Protein AF-A0A7T5UJH8-F1 (afdb_monomer)

Sequence (215 aa):
MSLKERLLAHVSCEAAARYLIENGLVKVNGHVITDYTIPADGLDTIEILNADPPLRLNAPESYWRARVMQERVGFVSFGDSVLHVEIRDGGFPLLVRDYRAEPYVITAKQFLNTKRIEGNPLTLTPGEIQAVTKARVDALVLELELDAFKVFQALERLLPALKSRGKLVVFLSGLGRDNKSLDEMARRFLPEMFVDVREVFPFKEGVYVYGKRTN

Secondary structure (DSSP, 8-state):
-BHHHHHTTTSSSHHHHHHHHHTT-EEETTEEE--TTSB--TTPPEEEPP-SSPP-TT--HHHHHHHHHHHHH----TT-EEEEEESS--SHHHHHHHTT-EEEEEEHHHHHTTT--SS------HHHHHHHHSS-EEEEEEE--S-HHHHHHHHHHHGGGEEEEEEEEEEEE-TT--HHHHHHHHHHHHHHTTEEEEEEEEETTEEEEEEEE--

Foldseek 3Di:
DFPQVVCVVQAQDSLLSLLQLCVQQKDWQNHGHNDRRDHDDPPIDIDGHADQVGDPRHFDNQLSVLVVCCVVPVQEAAQFEEEEEEQDDHNNVVNNVSRNYHYQYDHLCNQQPPPDPDDDGGDDALVNVCVRRVAATQEYEAYDPDAQVNQLVNCLRCVVSHDAQHKYKYWHFCPVHDQVVQVVVCCPRQVVSQWAWDDWADDPGYIITITTRND

Solvent-accessible surface area (backbone atoms only — not comparable to full-atom values): 11782 Å² total; per-residue (Å²): 105,47,37,55,67,60,40,49,78,71,27,64,37,70,58,47,40,50,51,34,24,66,68,50,31,27,25,51,72,85,41,74,36,56,61,73,82,51,77,38,61,94,84,57,51,77,44,76,57,88,51,90,61,73,77,63,49,77,47,50,60,54,23,40,55,44,47,57,48,35,76,76,68,54,63,71,49,74,69,31,37,30,41,36,37,27,67,59,97,64,19,47,60,56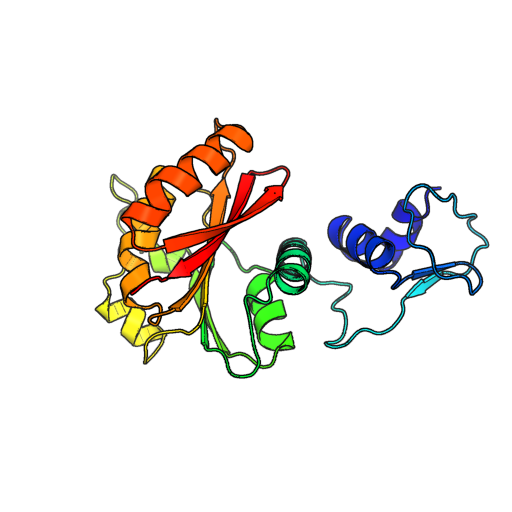,52,37,46,60,43,58,21,50,66,40,79,42,41,39,62,68,40,44,42,93,85,50,98,72,92,62,86,70,67,64,51,62,67,57,52,36,66,72,57,74,48,64,20,45,19,37,37,38,46,48,95,42,54,51,69,61,45,52,60,50,45,67,56,48,48,80,42,39,34,65,61,13,30,37,39,38,41,36,36,33,80,92,45,55,57,66,61,53,51,56,48,46,69,58,54,36,51,81,71,42,24,49,75,75,48,75,46,78,54,97,66,18,30,40,38,34,28,31,28,73,99

Structure (mmCIF, N/CA/C/O backbone):
data_AF-A0A7T5UJH8-F1
#
_entry.id   AF-A0A7T5UJH8-F1
#
loop_
_atom_site.group_PDB
_atom_site.id
_atom_site.type_symbol
_atom_site.label_atom_id
_atom_site.label_alt_id
_atom_site.label_comp_id
_atom_site.label_asym_id
_atom_site.label_entity_id
_atom_site.label_seq_id
_atom_site.pdbx_PDB_ins_code
_atom_site.Cartn_x
_atom_site.Cartn_y
_atom_site.Cartn_z
_atom_site.occupancy
_atom_site.B_iso_or_equiv
_atom_site.auth_seq_id
_atom_site.auth_comp_id
_atom_site.auth_asym_id
_atom_site.auth_atom_id
_atom_site.pdbx_PDB_model_num
ATOM 1 N N . MET A 1 1 ? 22.966 2.035 -22.270 1.00 71.56 1 MET A N 1
ATOM 2 C CA . MET A 1 1 ? 21.796 2.480 -21.485 1.00 71.56 1 MET A CA 1
ATOM 3 C C . MET A 1 1 ? 21.162 1.226 -20.905 1.00 71.56 1 MET A C 1
ATOM 5 O O . MET A 1 1 ? 21.137 0.213 -21.591 1.00 71.56 1 MET A O 1
ATOM 9 N N . SER A 1 2 ? 20.765 1.227 -19.640 1.00 80.75 2 SER A N 1
ATOM 10 C CA . SER A 1 2 ? 20.095 0.073 -19.027 1.00 80.75 2 SER A CA 1
ATOM 11 C C . SER A 1 2 ? 18.655 -0.058 -19.537 1.00 80.75 2 SER A C 1
ATOM 13 O O . SER A 1 2 ? 18.041 0.936 -19.933 1.00 80.75 2 SER A O 1
ATOM 15 N N . LEU A 1 3 ? 18.084 -1.267 -19.487 1.00 83.50 3 LEU A N 1
ATOM 16 C CA . LEU A 1 3 ? 16.663 -1.476 -19.795 1.00 83.50 3 LEU A CA 1
ATOM 17 C C . LEU A 1 3 ? 15.759 -0.585 -18.926 1.00 83.50 3 LEU A C 1
ATOM 19 O O . LEU A 1 3 ? 14.790 -0.014 -19.420 1.00 83.50 3 LEU A O 1
ATOM 23 N N . LYS A 1 4 ? 16.124 -0.399 -17.652 1.00 82.00 4 LYS A N 1
ATOM 24 C CA . LYS A 1 4 ? 15.443 0.509 -16.722 1.00 82.00 4 LYS A CA 1
ATOM 25 C C . LYS A 1 4 ? 15.393 1.945 -17.253 1.00 82.00 4 LYS A C 1
ATOM 27 O O . LYS A 1 4 ? 14.319 2.533 -17.291 1.00 82.00 4 LYS A O 1
ATOM 32 N N . GLU A 1 5 ? 16.528 2.501 -17.672 1.00 82.88 5 GLU A N 1
ATOM 33 C CA . GLU A 1 5 ? 16.602 3.866 -18.217 1.00 82.88 5 GLU A CA 1
ATOM 34 C C . GLU A 1 5 ? 15.737 4.030 -19.469 1.00 82.88 5 GLU A C 1
ATOM 36 O O . GLU A 1 5 ? 15.065 5.048 -19.619 1.00 82.88 5 GLU A O 1
ATOM 41 N N . ARG A 1 6 ? 15.694 3.013 -20.338 1.00 86.44 6 ARG A N 1
ATOM 42 C CA . ARG A 1 6 ? 14.822 3.037 -21.520 1.00 86.44 6 ARG A CA 1
ATOM 43 C C . ARG A 1 6 ? 13.343 2.955 -21.145 1.00 86.44 6 ARG A C 1
ATOM 45 O O . ARG A 1 6 ? 12.537 3.696 -21.697 1.00 86.44 6 ARG A O 1
ATOM 52 N N . LEU A 1 7 ? 12.980 2.109 -20.180 1.00 88.75 7 LEU A N 1
ATOM 53 C CA . LEU A 1 7 ? 11.600 1.992 -19.700 1.00 88.75 7 LEU A CA 1
ATOM 54 C C . LEU A 1 7 ? 11.084 3.275 -19.054 1.00 88.75 7 LEU A C 1
ATOM 56 O O . LEU A 1 7 ? 9.900 3.565 -19.186 1.00 88.75 7 LEU A O 1
ATOM 60 N N . LEU A 1 8 ? 11.946 4.072 -18.416 1.00 88.69 8 LEU A N 1
ATOM 61 C CA . LEU A 1 8 ? 11.559 5.366 -17.841 1.00 88.69 8 LEU A CA 1
ATOM 62 C C . LEU A 1 8 ? 11.067 6.381 -18.889 1.00 88.69 8 LEU A C 1
ATOM 64 O O . LEU A 1 8 ? 10.411 7.349 -18.522 1.00 88.69 8 LEU A O 1
ATOM 68 N N . ALA A 1 9 ? 11.304 6.158 -20.187 1.00 86.75 9 ALA A N 1
ATOM 69 C CA . ALA A 1 9 ? 10.662 6.938 -21.248 1.00 86.75 9 ALA A CA 1
ATOM 70 C C . ALA A 1 9 ? 9.166 6.598 -21.437 1.00 86.75 9 ALA A C 1
ATOM 72 O O . ALA A 1 9 ? 8.437 7.355 -22.076 1.00 86.75 9 ALA A O 1
ATOM 73 N N . HIS A 1 10 ? 8.707 5.466 -20.896 1.00 87.25 10 HIS A N 1
ATOM 74 C CA . HIS A 1 10 ? 7.352 4.930 -21.059 1.00 87.25 10 HIS A CA 1
ATOM 75 C C . HIS A 1 10 ? 6.526 4.928 -19.765 1.00 87.25 10 HIS A C 1
ATOM 77 O O . HIS A 1 10 ? 5.314 4.721 -19.821 1.00 87.25 10 HIS A O 1
ATOM 83 N N . VAL A 1 11 ? 7.159 5.128 -18.605 1.00 90.00 11 VAL A N 1
ATOM 84 C CA . VAL A 1 11 ? 6.503 5.096 -17.290 1.00 90.00 11 VAL A CA 1
ATOM 85 C C . VAL A 1 11 ? 6.919 6.276 -16.421 1.00 90.00 11 VAL A C 1
ATOM 87 O O . VAL A 1 11 ? 7.997 6.837 -16.582 1.00 90.00 11 VAL A O 1
ATOM 90 N N . SER A 1 12 ? 6.077 6.628 -15.454 1.00 87.06 12 SER A N 1
ATOM 91 C CA . SER A 1 12 ? 6.258 7.805 -14.593 1.00 87.06 12 SER A CA 1
ATOM 92 C C . SER A 1 12 ? 7.396 7.709 -13.576 1.00 87.06 12 SER A C 1
ATOM 94 O O . SER A 1 12 ? 7.862 8.746 -13.103 1.00 87.06 12 SER A O 1
ATOM 96 N N . CYS A 1 13 ? 7.808 6.507 -13.162 1.00 87.38 13 CYS A N 1
ATOM 97 C CA . CYS A 1 13 ? 8.793 6.349 -12.092 1.00 87.38 13 CYS A CA 1
ATOM 98 C C . CYS A 1 13 ? 9.531 5.006 -12.121 1.00 87.38 13 CYS A C 1
ATOM 100 O O . CYS A 1 13 ? 9.121 4.041 -12.766 1.00 87.38 13 CYS A O 1
ATOM 102 N N . GLU A 1 14 ? 10.617 4.921 -11.350 1.00 88.19 14 GLU A N 1
ATOM 103 C CA . GLU A 1 14 ? 11.419 3.699 -11.245 1.00 88.19 14 GLU A CA 1
ATOM 104 C C . GLU A 1 14 ? 10.645 2.521 -10.643 1.00 88.19 14 GLU A C 1
ATOM 106 O O . GLU A 1 14 ? 10.869 1.378 -11.040 1.00 88.19 14 GLU A O 1
ATOM 111 N N . ALA A 1 15 ? 9.721 2.787 -9.712 1.00 87.75 15 ALA A N 1
ATOM 112 C CA . ALA A 1 15 ? 8.887 1.747 -9.115 1.00 87.75 15 ALA A CA 1
ATOM 113 C C . ALA A 1 15 ? 7.993 1.068 -10.165 1.00 87.75 15 ALA A C 1
ATOM 115 O O . ALA A 1 15 ? 7.832 -0.149 -10.119 1.00 87.75 15 ALA A O 1
ATOM 116 N N . ALA A 1 16 ? 7.481 1.837 -11.132 1.00 90.44 16 ALA A N 1
ATOM 117 C CA . ALA A 1 16 ? 6.728 1.320 -12.267 1.00 90.44 16 ALA A CA 1
ATOM 118 C C . ALA A 1 16 ? 7.599 0.422 -13.148 1.00 90.44 16 ALA A C 1
ATOM 120 O O . ALA A 1 16 ? 7.249 -0.726 -13.401 1.00 90.44 16 ALA A O 1
ATOM 121 N N . ALA A 1 17 ? 8.768 0.920 -13.566 1.00 90.81 17 ALA A N 1
ATOM 122 C CA . ALA A 1 17 ? 9.680 0.173 -14.432 1.00 90.81 17 ALA A CA 1
ATOM 123 C C . ALA A 1 17 ? 10.098 -1.158 -13.791 1.00 90.81 17 ALA A C 1
ATOM 125 O O . ALA A 1 17 ? 10.049 -2.202 -14.440 1.00 90.81 17 ALA A O 1
ATOM 126 N N . ARG A 1 18 ? 10.450 -1.125 -12.500 1.00 89.25 18 ARG A N 1
ATOM 127 C CA . ARG A 1 18 ? 10.812 -2.321 -11.735 1.00 89.25 18 ARG A CA 1
ATOM 128 C C . ARG A 1 18 ? 9.657 -3.315 -11.673 1.00 89.25 18 ARG A C 1
ATOM 130 O O . ARG A 1 18 ? 9.856 -4.477 -12.002 1.00 89.25 18 ARG A O 1
ATOM 137 N N . TYR A 1 19 ? 8.461 -2.846 -11.321 1.00 90.44 19 TYR A N 1
ATOM 138 C CA . TYR A 1 19 ? 7.272 -3.689 -11.251 1.00 90.44 19 TYR A CA 1
ATOM 139 C C . TYR A 1 19 ? 6.974 -4.387 -12.584 1.00 90.44 19 TYR A C 1
ATOM 141 O O . TYR A 1 19 ? 6.674 -5.578 -12.592 1.00 90.44 19 TYR A O 1
ATOM 149 N N . LEU A 1 20 ? 7.061 -3.664 -13.708 1.00 91.94 20 LEU A N 1
ATOM 150 C CA . LEU A 1 20 ? 6.776 -4.237 -15.024 1.00 91.94 20 LEU A CA 1
ATOM 151 C C . LEU A 1 20 ? 7.774 -5.336 -15.393 1.00 91.94 20 LEU A C 1
ATOM 153 O O . LEU A 1 20 ? 7.366 -6.370 -15.914 1.00 91.94 20 LEU A O 1
ATOM 157 N N . ILE A 1 21 ? 9.064 -5.126 -15.120 1.00 91.19 21 ILE A N 1
ATOM 158 C CA . ILE A 1 21 ? 10.091 -6.140 -15.374 1.00 91.19 21 ILE A CA 1
ATOM 159 C C . ILE A 1 21 ? 9.865 -7.346 -14.460 1.00 91.19 21 ILE A C 1
ATOM 161 O O . ILE A 1 21 ? 9.691 -8.453 -14.951 1.00 91.19 21 ILE A O 1
ATOM 165 N N . GLU A 1 22 ? 9.812 -7.146 -13.142 1.00 89.88 22 GLU A N 1
ATOM 166 C CA . GLU A 1 22 ? 9.724 -8.242 -12.163 1.00 89.88 22 GLU A CA 1
ATOM 167 C C . GLU A 1 22 ? 8.486 -9.131 -12.372 1.00 89.88 22 GLU A C 1
ATOM 169 O O . GLU A 1 22 ? 8.547 -10.332 -12.119 1.00 89.88 22 GLU A O 1
ATOM 174 N N . ASN A 1 23 ? 7.395 -8.570 -12.904 1.00 89.69 23 ASN A N 1
ATOM 175 C CA . ASN A 1 23 ? 6.167 -9.302 -13.222 1.00 89.69 23 ASN A CA 1
ATOM 176 C C . ASN A 1 23 ? 6.080 -9.812 -14.674 1.00 89.69 23 ASN A C 1
ATOM 178 O O . ASN A 1 23 ? 5.022 -10.276 -15.100 1.00 89.69 23 ASN A O 1
ATOM 182 N N . GLY A 1 24 ? 7.159 -9.734 -15.460 1.00 91.88 24 GLY A N 1
ATOM 183 C CA . GLY A 1 24 ? 7.192 -10.248 -16.835 1.00 91.88 24 GLY A CA 1
ATOM 184 C C . GLY A 1 24 ? 6.258 -9.507 -17.796 1.00 91.88 24 GLY A C 1
ATOM 185 O O . GLY A 1 24 ? 5.780 -10.084 -18.771 1.00 91.88 24 GLY A O 1
ATOM 186 N N . LEU A 1 25 ? 5.993 -8.227 -17.530 1.00 93.62 25 LEU A N 1
ATOM 187 C CA . LEU A 1 25 ? 5.123 -7.356 -18.327 1.00 93.62 25 LEU A CA 1
ATOM 188 C C . LEU A 1 25 ? 5.899 -6.545 -19.372 1.00 93.62 25 LEU A C 1
ATOM 190 O O . LEU A 1 25 ? 5.339 -5.644 -19.992 1.00 93.62 25 LEU A O 1
ATOM 194 N N . VAL A 1 26 ? 7.181 -6.848 -19.577 1.00 94.00 26 VAL A N 1
ATOM 195 C CA . VAL A 1 26 ? 8.029 -6.197 -20.578 1.00 94.00 26 VAL A CA 1
ATOM 196 C C . VAL A 1 26 ? 8.558 -7.240 -21.546 1.00 94.00 26 VAL A C 1
ATOM 198 O O . VAL A 1 26 ? 9.146 -8.239 -21.130 1.00 94.00 26 VAL A O 1
ATOM 201 N N . LYS A 1 27 ? 8.400 -6.978 -22.843 1.00 94.06 27 LYS A N 1
ATOM 202 C CA . LYS A 1 27 ? 9.128 -7.673 -23.899 1.00 94.06 27 LYS A CA 1
ATOM 203 C C . LYS A 1 27 ? 10.182 -6.765 -24.512 1.00 94.06 27 LYS A C 1
ATOM 205 O O . LYS A 1 27 ? 9.910 -5.607 -24.822 1.00 94.06 27 LYS A O 1
ATOM 210 N N . VAL A 1 28 ? 11.360 -7.328 -24.742 1.00 91.88 28 VAL A N 1
ATOM 211 C CA . VAL A 1 28 ? 12.446 -6.711 -25.503 1.00 91.88 28 VAL A CA 1
ATOM 212 C C . VAL A 1 28 ? 12.708 -7.596 -26.714 1.00 91.88 28 VAL A C 1
ATOM 214 O O . VAL A 1 28 ? 12.981 -8.786 -26.564 1.00 91.88 28 VAL A O 1
ATOM 217 N N . ASN A 1 29 ? 12.551 -7.047 -27.920 1.00 91.19 29 ASN A N 1
ATOM 218 C CA . ASN A 1 29 ? 12.667 -7.792 -29.184 1.00 91.19 29 ASN A CA 1
ATOM 219 C C . ASN A 1 29 ? 11.808 -9.074 -29.215 1.00 91.19 29 ASN A C 1
ATOM 221 O O . ASN A 1 29 ? 12.231 -10.116 -29.705 1.00 91.19 29 ASN A O 1
ATOM 225 N N . GLY A 1 30 ? 10.598 -9.010 -28.649 1.00 91.12 30 GLY A N 1
ATOM 226 C CA . GLY A 1 30 ? 9.661 -10.138 -28.583 1.00 91.12 30 GLY A CA 1
ATOM 227 C C . GLY A 1 30 ? 9.892 -11.124 -27.429 1.00 91.12 30 GLY A C 1
ATOM 228 O O . GLY A 1 30 ? 9.036 -11.978 -27.196 1.00 91.12 30 GLY A O 1
ATOM 229 N N . HIS A 1 31 ? 10.977 -10.990 -26.662 1.00 91.81 31 HIS A N 1
ATOM 230 C CA . HIS A 1 31 ? 11.281 -11.850 -25.517 1.00 91.81 31 HIS A CA 1
ATOM 231 C C . HIS A 1 31 ? 10.845 -11.209 -24.204 1.00 91.81 31 HIS A C 1
ATOM 233 O O . HIS A 1 31 ? 11.198 -10.065 -23.938 1.00 91.81 31 HIS A O 1
ATOM 239 N N . VAL A 1 32 ? 10.104 -11.948 -23.373 1.00 93.31 32 VAL A N 1
ATOM 240 C CA . VAL A 1 32 ? 9.718 -11.484 -22.032 1.00 93.31 32 VAL A CA 1
ATOM 241 C C . VAL A 1 32 ? 10.957 -11.392 -21.148 1.00 93.31 32 VAL A C 1
ATOM 243 O O . VAL A 1 32 ? 11.724 -12.350 -21.055 1.00 93.31 32 VAL A O 1
ATOM 246 N N . ILE A 1 33 ? 11.130 -10.247 -20.495 1.00 91.38 33 ILE A N 1
ATOM 247 C CA . ILE A 1 33 ? 12.251 -9.964 -19.604 1.00 91.38 33 ILE A CA 1
ATOM 248 C C . ILE A 1 33 ? 11.749 -9.839 -18.168 1.00 91.38 33 ILE A C 1
ATOM 250 O O . ILE A 1 33 ? 10.819 -9.082 -17.903 1.00 91.38 33 ILE A O 1
ATOM 254 N N . THR A 1 34 ? 12.411 -10.547 -17.251 1.00 89.75 34 THR A N 1
ATOM 255 C CA . THR A 1 34 ? 12.147 -10.490 -15.801 1.00 89.75 34 THR A CA 1
ATOM 256 C C . THR A 1 34 ? 13.345 -10.031 -14.971 1.00 89.75 34 THR A C 1
ATOM 258 O O . THR A 1 34 ? 13.255 -9.945 -13.751 1.00 89.75 34 THR A O 1
ATOM 261 N N . ASP A 1 35 ? 14.472 -9.738 -15.620 1.00 85.12 35 ASP A N 1
ATOM 262 C CA . ASP A 1 35 ? 15.711 -9.301 -14.979 1.00 85.12 35 ASP A CA 1
ATOM 263 C C . ASP A 1 35 ? 16.075 -7.887 -15.449 1.00 85.12 35 ASP A C 1
ATOM 265 O O . ASP A 1 35 ? 16.271 -7.627 -16.637 1.00 85.12 35 ASP A O 1
ATOM 269 N N . TYR A 1 36 ? 16.163 -6.962 -14.494 1.00 77.94 36 TYR A N 1
ATOM 270 C CA . TYR A 1 36 ? 16.437 -5.547 -14.738 1.00 77.94 36 TYR A CA 1
ATOM 271 C C . TYR A 1 36 ? 17.906 -5.254 -15.080 1.00 77.94 36 TYR A C 1
ATOM 273 O O . TYR A 1 36 ? 18.228 -4.127 -15.466 1.00 77.94 36 TYR A O 1
ATOM 281 N N . THR A 1 37 ? 18.798 -6.234 -14.914 1.00 78.75 37 THR A N 1
ATOM 282 C CA . THR A 1 37 ? 20.230 -6.117 -15.222 1.00 78.75 37 THR A CA 1
ATOM 283 C C . THR A 1 37 ? 20.546 -6.377 -16.692 1.00 78.75 37 THR A C 1
ATOM 285 O O . THR A 1 37 ? 21.645 -6.051 -17.145 1.00 78.75 37 THR A O 1
ATOM 288 N N . ILE A 1 38 ? 19.583 -6.906 -17.455 1.00 80.06 38 ILE A N 1
ATOM 289 C CA . ILE A 1 38 ? 19.760 -7.169 -18.881 1.00 80.06 38 ILE A CA 1
ATOM 290 C C . ILE A 1 38 ? 19.968 -5.832 -19.618 1.00 80.06 38 ILE A C 1
ATOM 292 O O . ILE A 1 38 ? 19.136 -4.921 -19.509 1.00 80.06 38 ILE A O 1
ATOM 296 N N . PRO A 1 39 ? 21.088 -5.670 -20.347 1.00 75.56 39 PRO A N 1
ATOM 297 C CA . PRO A 1 39 ? 21.331 -4.469 -21.131 1.00 75.56 39 PRO A CA 1
ATOM 298 C C . PRO A 1 39 ? 20.330 -4.381 -22.286 1.00 75.56 39 PRO A C 1
ATOM 300 O O . PRO A 1 39 ? 19.937 -5.400 -22.850 1.00 75.56 39 PRO A O 1
ATOM 303 N N . ALA A 1 40 ? 19.950 -3.157 -22.650 1.00 78.75 40 ALA A N 1
ATOM 304 C CA . ALA A 1 40 ? 19.113 -2.891 -23.813 1.00 78.75 40 ALA A CA 1
ATOM 305 C C . ALA A 1 40 ? 19.815 -1.879 -24.726 1.00 78.75 40 ALA A C 1
ATOM 307 O O . ALA A 1 40 ? 20.224 -0.799 -24.285 1.00 78.75 40 ALA A O 1
ATOM 308 N N . ASP A 1 41 ? 19.956 -2.231 -25.997 1.00 79.69 41 ASP A N 1
ATOM 309 C CA . ASP A 1 41 ? 20.435 -1.341 -27.048 1.00 79.69 41 ASP A CA 1
ATOM 310 C C . ASP A 1 41 ? 19.345 -0.305 -27.378 1.00 79.69 41 ASP A C 1
ATOM 312 O O . ASP A 1 41 ? 18.153 -0.545 -27.184 1.00 79.69 41 ASP A O 1
ATOM 316 N N . GLY A 1 42 ? 19.728 0.864 -27.886 1.00 75.25 42 GLY A N 1
ATOM 317 C CA . GLY A 1 42 ? 18.804 1.878 -28.387 1.00 75.25 42 GLY A CA 1
ATOM 318 C C . GLY A 1 42 ? 17.944 1.396 -29.560 1.00 75.25 42 GLY A C 1
ATOM 319 O O . GLY A 1 42 ? 16.857 1.935 -29.757 1.00 75.25 42 GLY A O 1
ATOM 320 N N . LEU A 1 43 ? 18.392 0.371 -30.293 1.00 83.19 43 LEU A N 1
ATOM 321 C CA . LEU A 1 43 ? 17.634 -0.255 -31.382 1.00 83.19 43 LEU A CA 1
ATOM 322 C C . LEU A 1 43 ? 16.603 -1.289 -30.905 1.00 83.19 43 LEU A C 1
ATOM 324 O O . LEU A 1 43 ? 15.726 -1.653 -31.690 1.00 83.19 43 LEU A O 1
ATOM 328 N N . ASP A 1 44 ? 16.670 -1.756 -29.651 1.00 88.56 44 ASP A N 1
ATOM 329 C CA . ASP A 1 44 ? 15.749 -2.804 -29.209 1.00 88.56 44 ASP A CA 1
ATOM 330 C C . ASP A 1 44 ? 14.317 -2.273 -29.129 1.00 88.56 44 ASP A C 1
ATOM 332 O O . ASP A 1 44 ? 14.063 -1.184 -28.599 1.00 88.56 44 ASP A O 1
ATOM 336 N N . THR A 1 45 ? 13.363 -3.075 -29.589 1.00 89.56 45 THR A N 1
ATOM 337 C CA . THR A 1 45 ? 11.936 -2.761 -29.492 1.00 89.56 45 THR A CA 1
ATOM 338 C C . THR A 1 45 ? 11.419 -3.154 -28.114 1.00 89.56 45 THR A C 1
ATOM 340 O O . THR A 1 45 ? 11.536 -4.315 -27.723 1.00 89.56 45 THR A O 1
ATOM 343 N N . ILE A 1 46 ? 10.838 -2.191 -27.394 1.00 90.81 46 ILE A N 1
ATOM 344 C CA . ILE A 1 46 ? 10.235 -2.398 -26.073 1.00 90.81 46 ILE A CA 1
ATOM 345 C C . ILE A 1 46 ? 8.715 -2.435 -26.226 1.00 90.81 46 ILE A C 1
ATOM 347 O O . ILE A 1 46 ? 8.110 -1.496 -26.741 1.00 90.81 46 ILE A O 1
ATOM 351 N N . GLU A 1 47 ? 8.099 -3.508 -25.744 1.00 92.62 47 GLU A N 1
ATOM 352 C CA . GLU A 1 47 ? 6.649 -3.676 -25.674 1.00 92.62 47 GLU A CA 1
ATOM 353 C C . GLU A 1 47 ? 6.246 -3.892 -24.210 1.00 92.62 47 GLU A C 1
ATOM 355 O O . GLU A 1 47 ? 6.808 -4.746 -23.522 1.00 92.62 47 GLU A O 1
ATOM 360 N N . ILE A 1 48 ? 5.267 -3.120 -23.732 1.00 92.69 48 ILE A N 1
ATOM 361 C CA . ILE A 1 48 ? 4.658 -3.312 -22.411 1.00 92.69 48 ILE A CA 1
ATOM 362 C C . ILE A 1 48 ? 3.378 -4.121 -22.601 1.00 92.69 48 ILE A C 1
ATOM 364 O O . ILE A 1 48 ? 2.490 -3.724 -23.355 1.00 92.69 48 ILE A O 1
ATOM 368 N N . LEU A 1 49 ? 3.293 -5.257 -21.917 1.00 92.62 49 LEU A N 1
ATOM 369 C CA . LEU A 1 49 ? 2.146 -6.152 -21.985 1.00 92.62 49 LEU A CA 1
ATOM 370 C C . LEU A 1 49 ? 0.974 -5.601 -21.173 1.00 92.62 49 LEU A C 1
ATOM 372 O O . LEU A 1 49 ? 1.146 -4.957 -20.138 1.00 92.62 49 LEU A O 1
ATOM 376 N N . ASN A 1 50 ? -0.239 -5.896 -21.634 1.00 87.19 50 ASN A N 1
ATOM 377 C CA . ASN A 1 50 ? -1.452 -5.566 -20.895 1.00 87.19 50 ASN A CA 1
ATOM 378 C C . ASN A 1 50 ? -1.554 -6.400 -19.607 1.00 87.19 50 ASN A C 1
ATOM 380 O O . ASN A 1 50 ? -1.163 -7.566 -19.583 1.00 87.19 50 ASN A O 1
ATOM 384 N N . ALA A 1 51 ? -2.149 -5.812 -18.569 1.00 86.31 51 ALA A N 1
ATOM 385 C CA . ALA A 1 51 ? -2.489 -6.484 -17.318 1.00 86.31 51 ALA A CA 1
ATOM 386 C C . ALA A 1 51 ? -3.972 -6.269 -16.979 1.00 86.31 51 ALA A C 1
ATOM 388 O O . ALA A 1 51 ? -4.604 -5.348 -17.504 1.00 86.31 51 ALA A O 1
ATOM 389 N N . ASP A 1 52 ? -4.510 -7.110 -16.094 1.00 81.75 52 ASP A N 1
ATOM 390 C CA . ASP A 1 52 ? -5.845 -6.948 -15.514 1.00 81.75 52 ASP A CA 1
ATOM 391 C C . ASP A 1 52 ? -5.733 -6.758 -13.984 1.00 81.75 52 ASP A C 1
ATOM 393 O O . ASP A 1 52 ? -5.171 -7.618 -13.295 1.00 81.75 52 ASP A O 1
ATOM 397 N N . PRO A 1 53 ? -6.207 -5.632 -13.415 1.00 83.94 53 PRO A N 1
ATOM 398 C CA . PRO A 1 53 ? -6.728 -4.447 -14.106 1.00 83.94 53 PRO A CA 1
ATOM 399 C C . PRO A 1 53 ? -5.659 -3.690 -14.924 1.00 83.94 53 PRO A C 1
ATOM 401 O O . PRO A 1 53 ? -4.462 -3.883 -14.690 1.00 83.94 53 PRO A O 1
ATOM 404 N N . PRO A 1 54 ? -6.079 -2.820 -15.871 1.00 86.00 54 PRO A N 1
ATOM 405 C CA . PRO A 1 54 ? -5.178 -2.098 -16.767 1.00 86.00 54 PRO A CA 1
ATOM 406 C C . PRO A 1 54 ? -4.097 -1.295 -16.041 1.00 86.00 54 PRO A C 1
ATOM 408 O O . PRO A 1 54 ? -4.359 -0.626 -15.042 1.00 86.00 54 PRO A O 1
ATOM 411 N N . LEU A 1 55 ? -2.886 -1.304 -16.601 1.00 87.94 55 LEU A N 1
ATOM 412 C CA . LEU A 1 55 ? -1.745 -0.577 -16.054 1.00 87.94 55 LEU A CA 1
ATOM 413 C C . LEU A 1 55 ? -1.919 0.936 -16.212 1.00 87.94 55 LEU A C 1
ATOM 415 O O . LEU A 1 55 ? -2.116 1.453 -17.313 1.00 87.94 55 LEU A O 1
ATOM 419 N N . ARG A 1 56 ? -1.738 1.675 -15.116 1.00 90.25 56 ARG A N 1
ATOM 420 C CA . ARG A 1 56 ? -1.642 3.138 -15.138 1.00 90.25 56 ARG A CA 1
ATOM 421 C C . ARG A 1 56 ? -0.181 3.564 -15.233 1.00 90.25 56 ARG A C 1
ATOM 423 O O . ARG A 1 56 ? 0.407 3.987 -14.244 1.00 90.25 56 ARG A O 1
ATOM 430 N N . LEU A 1 57 ? 0.400 3.482 -16.429 1.00 88.12 57 LEU A N 1
ATOM 431 C CA . LEU A 1 57 ? 1.826 3.778 -16.669 1.00 88.12 57 LEU A CA 1
ATOM 432 C C . LEU A 1 57 ? 2.278 5.157 -16.146 1.00 88.12 57 LEU A C 1
ATOM 434 O O . LEU A 1 57 ? 3.425 5.309 -15.738 1.00 88.12 57 LEU A O 1
ATOM 438 N N . ASN A 1 58 ? 1.357 6.125 -16.080 1.00 88.94 58 ASN A N 1
ATOM 439 C CA . ASN A 1 58 ? 1.602 7.483 -15.582 1.00 88.94 58 ASN A CA 1
ATOM 440 C C . ASN A 1 58 ? 1.217 7.709 -14.104 1.00 88.94 58 ASN A C 1
ATOM 442 O O . ASN A 1 58 ? 1.170 8.850 -13.649 1.00 88.94 58 ASN A O 1
ATOM 446 N N . ALA A 1 59 ? 0.879 6.659 -13.352 1.00 89.44 59 ALA A N 1
ATOM 447 C CA . ALA A 1 59 ? 0.463 6.789 -11.958 1.00 89.44 59 ALA A CA 1
ATOM 448 C C . ALA A 1 59 ? 1.630 7.194 -11.038 1.00 89.44 59 ALA A C 1
ATOM 450 O O . ALA A 1 59 ? 2.782 6.863 -11.324 1.00 89.44 59 ALA A O 1
ATOM 451 N N . PRO A 1 60 ? 1.365 7.892 -9.920 1.00 88.81 60 PRO A N 1
ATOM 452 C CA . PRO A 1 60 ? 2.410 8.279 -8.976 1.00 88.81 60 PRO A CA 1
ATOM 453 C C . PRO A 1 60 ? 3.063 7.055 -8.322 1.00 88.81 60 PRO A C 1
ATOM 455 O O . PRO A 1 60 ? 2.498 5.966 -8.290 1.00 88.81 60 PRO A O 1
ATOM 458 N N . GLU A 1 61 ? 4.245 7.232 -7.739 1.00 88.31 61 GLU A N 1
ATOM 459 C CA . GLU A 1 61 ? 5.007 6.129 -7.142 1.00 88.31 61 GLU A CA 1
ATOM 460 C C . GLU A 1 61 ? 4.229 5.344 -6.072 1.00 88.31 61 GLU A C 1
ATOM 462 O O . GLU A 1 61 ? 4.307 4.115 -6.034 1.00 88.31 61 GLU A O 1
ATOM 467 N N . SER A 1 62 ? 3.414 6.019 -5.255 1.00 88.44 62 SER A N 1
ATOM 468 C CA . SER A 1 62 ? 2.580 5.362 -4.240 1.00 88.44 62 SER A CA 1
ATOM 469 C C . SER A 1 62 ? 1.547 4.397 -4.834 1.00 88.44 62 SER A C 1
ATOM 471 O O . SER A 1 62 ? 1.229 3.400 -4.192 1.00 88.44 62 SER A O 1
ATOM 473 N N . TYR A 1 63 ? 1.097 4.596 -6.082 1.00 92.88 63 TYR A N 1
ATOM 474 C CA . TYR A 1 63 ? 0.264 3.613 -6.791 1.00 92.88 63 TYR A CA 1
ATOM 475 C C . TYR A 1 63 ? 1.018 2.301 -7.005 1.00 92.88 63 TYR A C 1
ATOM 477 O O . TYR A 1 63 ? 0.487 1.228 -6.739 1.00 92.88 63 TYR A O 1
ATOM 485 N N . TRP A 1 64 ? 2.270 2.377 -7.455 1.00 92.44 64 TRP A N 1
ATOM 486 C CA . TRP A 1 64 ? 3.081 1.194 -7.738 1.00 92.44 64 TRP A CA 1
ATOM 487 C C . TRP A 1 64 ? 3.498 0.466 -6.460 1.00 92.44 64 TRP A C 1
ATOM 489 O O . TRP A 1 64 ? 3.495 -0.762 -6.429 1.00 92.44 64 TRP A O 1
ATOM 499 N N . ARG A 1 65 ? 3.760 1.198 -5.368 1.00 91.69 65 ARG A N 1
ATOM 500 C CA . ARG A 1 65 ? 3.950 0.595 -4.035 1.00 91.69 65 ARG A CA 1
ATOM 501 C C . ARG A 1 65 ? 2.691 -0.151 -3.588 1.00 91.69 65 ARG A C 1
ATOM 503 O O . ARG A 1 65 ? 2.780 -1.307 -3.175 1.00 91.69 65 ARG A O 1
ATOM 510 N N . ALA A 1 66 ? 1.524 0.478 -3.733 1.00 93.56 66 ALA A N 1
ATOM 511 C CA . ALA A 1 66 ? 0.236 -0.151 -3.460 1.00 93.56 66 ALA A CA 1
ATOM 512 C C . ALA A 1 66 ? 0.020 -1.395 -4.331 1.00 93.56 66 ALA A C 1
ATOM 514 O O . ALA A 1 66 ? -0.431 -2.421 -3.832 1.00 93.56 66 ALA A O 1
ATOM 515 N N . ARG A 1 67 ? 0.395 -1.340 -5.613 1.00 93.56 67 ARG A N 1
ATOM 516 C CA . ARG A 1 67 ? 0.274 -2.458 -6.549 1.00 93.56 67 ARG A CA 1
ATOM 517 C C . ARG A 1 67 ? 1.113 -3.664 -6.121 1.00 93.56 67 ARG A C 1
ATOM 519 O O . ARG A 1 67 ? 0.565 -4.757 -6.046 1.00 93.56 67 ARG A O 1
ATOM 526 N N . VAL A 1 68 ? 2.381 -3.459 -5.755 1.00 92.19 68 VAL A N 1
ATOM 527 C CA . VAL A 1 68 ? 3.256 -4.524 -5.218 1.00 92.19 68 VAL A CA 1
ATOM 528 C C . VAL A 1 68 ? 2.625 -5.193 -3.994 1.00 92.19 68 VAL A C 1
ATOM 530 O O . VAL A 1 68 ? 2.568 -6.418 -3.906 1.00 92.19 68 VAL A O 1
ATOM 533 N N . MET A 1 69 ? 2.108 -4.400 -3.050 1.00 94.69 69 MET A N 1
ATOM 534 C CA . MET A 1 69 ? 1.433 -4.945 -1.867 1.00 94.69 69 MET A CA 1
ATOM 535 C C . MET A 1 69 ? 0.159 -5.704 -2.240 1.00 94.69 69 MET A C 1
ATOM 537 O O . MET A 1 69 ? -0.096 -6.789 -1.723 1.00 94.69 69 MET A O 1
ATOM 541 N N . GLN A 1 70 ? -0.636 -5.162 -3.157 1.00 95.06 70 GLN A N 1
ATOM 542 C CA . GLN A 1 70 ? -1.882 -5.770 -3.602 1.00 95.06 70 GLN A CA 1
ATOM 543 C C . GLN A 1 70 ? -1.667 -7.135 -4.251 1.00 95.06 70 GLN A C 1
ATOM 545 O O . GLN A 1 70 ? -2.426 -8.055 -3.958 1.00 95.06 70 GLN A O 1
ATOM 550 N N . GLU A 1 71 ? -0.645 -7.293 -5.087 1.00 92.44 71 GLU A N 1
ATOM 551 C CA . GLU A 1 71 ? -0.328 -8.585 -5.703 1.00 92.44 71 GLU A CA 1
ATOM 552 C C . GLU A 1 71 ? 0.083 -9.637 -4.685 1.00 92.44 71 GLU A C 1
ATOM 554 O O . GLU A 1 71 ? -0.266 -10.808 -4.824 1.00 92.44 71 GLU A O 1
ATOM 559 N N . ARG A 1 72 ? 0.801 -9.217 -3.643 1.00 94.06 72 ARG A N 1
ATOM 560 C CA . ARG A 1 72 ? 1.325 -10.142 -2.646 1.00 94.06 72 ARG A CA 1
ATOM 561 C C . ARG A 1 72 ? 0.290 -10.540 -1.598 1.00 94.06 72 ARG A C 1
ATOM 563 O O . ARG A 1 72 ? 0.270 -11.695 -1.181 1.00 94.06 72 ARG A O 1
ATOM 570 N N . VAL A 1 73 ? -0.575 -9.610 -1.178 1.00 96.06 73 VAL A N 1
ATOM 571 C CA . VAL A 1 73 ? -1.487 -9.837 -0.039 1.00 96.06 73 VAL A CA 1
ATOM 572 C C . VAL A 1 73 ? -2.976 -9.638 -0.323 1.00 96.06 73 VAL A C 1
ATOM 574 O O . VAL A 1 73 ? -3.797 -9.976 0.535 1.00 96.06 73 VAL A O 1
ATOM 577 N N . GLY A 1 74 ? -3.353 -9.098 -1.485 1.00 95.62 74 GLY A N 1
ATOM 578 C CA . GLY A 1 74 ? -4.755 -8.904 -1.872 1.00 95.62 74 GLY A CA 1
ATOM 579 C C . GLY A 1 74 ? -5.547 -8.024 -0.900 1.00 95.62 74 GLY A C 1
ATOM 580 O O . GLY A 1 74 ? -6.643 -8.397 -0.461 1.00 95.62 74 GLY A O 1
ATOM 581 N N . PHE A 1 75 ? -4.992 -6.872 -0.508 1.00 96.00 75 PHE A N 1
ATOM 582 C CA . PHE A 1 75 ? -5.604 -6.033 0.524 1.00 96.00 75 PHE A CA 1
ATOM 583 C C . PHE A 1 75 ? -6.883 -5.299 0.060 1.00 96.00 75 PHE A C 1
ATOM 585 O O . PHE A 1 75 ? -7.657 -4.852 0.901 1.00 96.00 75 PHE A O 1
ATOM 592 N N . VAL A 1 76 ? -7.158 -5.248 -1.248 1.00 96.25 76 VAL A N 1
ATOM 593 C CA . VAL A 1 76 ? -8.406 -4.745 -1.853 1.00 96.25 76 VAL A CA 1
ATOM 594 C C . VAL A 1 76 ? -9.068 -5.840 -2.689 1.00 96.25 76 VAL A C 1
ATOM 596 O O . VAL A 1 76 ? -8.398 -6.611 -3.379 1.00 96.25 76 VAL A O 1
ATOM 599 N N . SER A 1 77 ? -10.391 -5.925 -2.632 1.00 95.75 77 SER A N 1
ATOM 600 C CA . SER A 1 77 ? -11.218 -6.829 -3.434 1.00 95.75 77 SER A CA 1
ATOM 601 C C . SER A 1 77 ? -12.373 -6.080 -4.102 1.00 95.75 77 SER A C 1
ATOM 603 O O . SER A 1 77 ? -12.702 -4.959 -3.723 1.00 95.75 77 SER A O 1
ATOM 605 N N . PHE A 1 78 ? -12.981 -6.692 -5.122 1.00 95.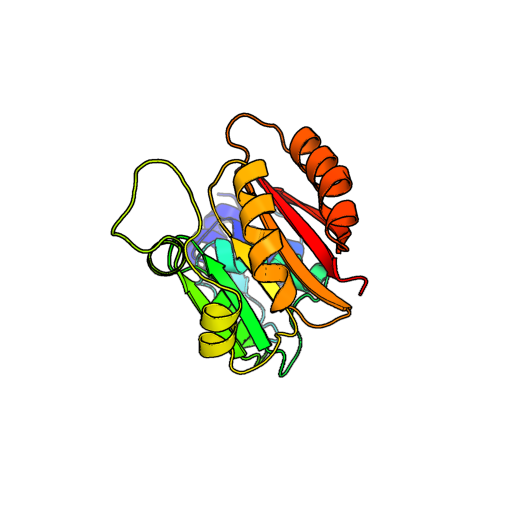12 78 PHE A N 1
ATOM 606 C CA . PHE A 1 78 ? -14.126 -6.108 -5.823 1.00 95.12 78 PHE A CA 1
ATOM 607 C C . PHE A 1 78 ? -15.261 -5.764 -4.855 1.00 95.12 78 PHE A C 1
ATOM 609 O O . PHE A 1 78 ? -15.691 -6.619 -4.081 1.00 95.12 78 PHE A O 1
ATOM 616 N N . GLY A 1 79 ? -15.758 -4.527 -4.931 1.00 92.38 79 GLY A N 1
ATOM 617 C CA . GLY A 1 79 ? -16.835 -4.039 -4.072 1.00 92.38 79 GLY A CA 1
ATOM 618 C C . GLY A 1 79 ? -16.431 -3.735 -2.625 1.00 92.38 79 GLY A C 1
ATOM 619 O O . GLY A 1 79 ? -17.303 -3.343 -1.852 1.00 92.38 79 GLY A O 1
ATOM 620 N N . ASP A 1 80 ? -15.151 -3.880 -2.252 1.00 95.25 80 ASP A N 1
ATOM 621 C CA . ASP A 1 80 ? -14.673 -3.470 -0.928 1.00 95.25 80 ASP A CA 1
ATOM 622 C C . ASP A 1 80 ? -14.901 -1.964 -0.732 1.00 95.25 80 ASP A C 1
ATOM 624 O O . ASP A 1 80 ? -14.728 -1.152 -1.640 1.00 95.25 80 ASP A O 1
ATOM 628 N N . SER A 1 81 ? -15.235 -1.580 0.492 1.00 93.56 81 SER A N 1
ATOM 629 C CA . SER A 1 81 ? -15.130 -0.198 0.954 1.00 93.56 81 SER A CA 1
ATOM 630 C C . SER A 1 81 ? -13.768 0.022 1.609 1.00 93.56 81 SER A C 1
ATOM 632 O O . SER A 1 81 ? -13.370 -0.747 2.486 1.00 93.56 81 SER A O 1
ATOM 634 N N . VAL A 1 82 ? -13.037 1.061 1.203 1.00 93.81 82 VAL A N 1
ATOM 635 C CA . VAL A 1 82 ? -11.660 1.304 1.659 1.00 93.81 82 VAL A CA 1
ATOM 636 C C . VAL A 1 82 ? -11.537 2.706 2.236 1.00 93.81 82 VAL A C 1
ATOM 638 O O . VAL A 1 82 ? -11.664 3.684 1.509 1.00 93.81 82 VAL A O 1
ATOM 641 N N . LEU A 1 83 ? -11.254 2.821 3.534 1.00 92.75 83 LEU A N 1
ATOM 642 C CA . LEU A 1 83 ? -10.886 4.102 4.140 1.00 92.75 83 LEU A CA 1
ATOM 643 C C . LEU A 1 83 ? -9.392 4.344 3.928 1.00 92.75 83 LEU A C 1
ATOM 645 O O . LEU A 1 83 ? -8.576 3.570 4.418 1.00 92.75 83 LEU A O 1
ATOM 649 N N . HIS A 1 84 ? -9.036 5.416 3.232 1.00 90.69 84 HIS A N 1
ATOM 650 C CA . HIS A 1 84 ? -7.663 5.856 3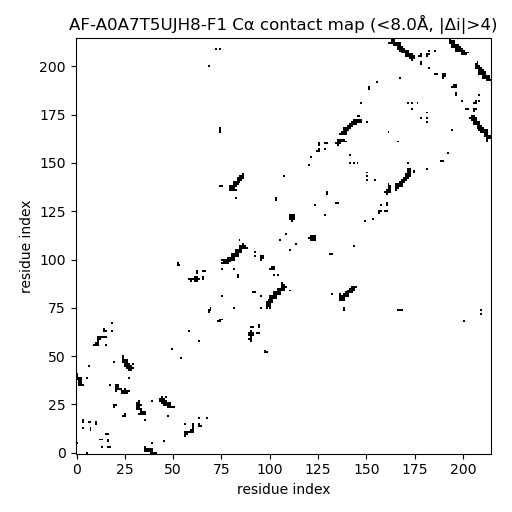.048 1.00 90.69 84 HIS A CA 1
ATOM 651 C C . HIS A 1 84 ? -7.427 7.183 3.768 1.00 90.69 84 HIS A C 1
ATOM 653 O O . HIS A 1 84 ? -8.119 8.169 3.511 1.00 90.69 84 HIS A O 1
ATOM 659 N N . VAL A 1 85 ? -6.447 7.211 4.666 1.00 88.81 85 VAL A N 1
ATOM 660 C CA . VAL A 1 85 ? -6.012 8.421 5.362 1.00 88.81 85 VAL A CA 1
ATOM 661 C C . VAL A 1 85 ? -4.608 8.778 4.889 1.00 88.81 85 VAL A C 1
ATOM 663 O O . VAL A 1 85 ? -3.678 8.020 5.149 1.00 88.81 85 VAL A O 1
ATOM 666 N N . GLU A 1 86 ? -4.457 9.920 4.219 1.00 84.06 86 GLU A N 1
ATOM 667 C CA . GLU A 1 86 ? -3.219 10.301 3.518 1.00 84.06 86 GLU A CA 1
ATOM 668 C C . GLU A 1 86 ? -2.826 11.762 3.765 1.00 84.06 86 GLU A C 1
ATOM 670 O O . GLU A 1 86 ? -3.682 12.606 4.009 1.00 84.06 86 GLU A O 1
ATOM 675 N N . ILE A 1 87 ? -1.538 12.116 3.689 1.00 73.44 87 ILE A N 1
ATOM 676 C CA . ILE A 1 87 ? -1.101 13.523 3.848 1.00 73.44 87 ILE A CA 1
ATOM 677 C C . ILE A 1 87 ? -1.347 14.367 2.592 1.00 73.44 87 ILE A C 1
ATOM 679 O O . ILE A 1 87 ? -1.615 15.567 2.700 1.00 73.44 87 ILE A O 1
ATOM 683 N N . ARG A 1 88 ? -1.254 13.760 1.411 1.00 70.56 88 ARG A N 1
ATOM 684 C CA . ARG A 1 88 ? -1.424 14.394 0.096 1.00 70.56 88 ARG A CA 1
ATOM 685 C C . ARG A 1 88 ? -2.119 13.407 -0.831 1.00 70.56 88 ARG A C 1
ATOM 687 O O . ARG A 1 88 ? -2.041 12.214 -0.566 1.00 70.56 88 ARG A O 1
ATOM 694 N N . ASP A 1 89 ? -2.720 13.908 -1.909 1.00 66.25 89 ASP A N 1
ATOM 695 C CA . ASP A 1 89 ? -3.368 13.070 -2.921 1.00 66.25 89 ASP A CA 1
ATOM 696 C C . ASP A 1 89 ? -2.381 12.011 -3.450 1.00 66.25 89 ASP A C 1
ATOM 698 O O . ASP A 1 89 ? -1.383 12.336 -4.105 1.00 66.25 89 ASP A O 1
ATOM 702 N N . GLY A 1 90 ? -2.636 10.746 -3.112 1.00 74.44 90 GLY A N 1
ATOM 703 C CA . GLY A 1 90 ? -1.766 9.615 -3.407 1.00 74.44 90 GLY A CA 1
ATOM 704 C C . GLY A 1 90 ? -2.271 8.718 -4.539 1.00 74.44 90 GLY A C 1
ATOM 705 O O . GLY A 1 90 ? -3.355 8.880 -5.100 1.00 74.44 90 GLY A O 1
ATOM 706 N N . GLY A 1 91 ? -1.463 7.716 -4.887 1.00 85.69 91 GLY A N 1
ATOM 707 C CA . GLY A 1 91 ? -1.801 6.702 -5.884 1.00 85.69 91 GLY A CA 1
ATOM 708 C C . GLY A 1 91 ? -2.667 5.556 -5.363 1.00 85.69 91 GLY A C 1
ATOM 709 O O . GLY A 1 91 ? -3.284 4.854 -6.161 1.00 85.69 91 GLY A O 1
ATOM 710 N N . PHE A 1 92 ? -2.759 5.364 -4.046 1.00 90.00 92 PHE A N 1
ATOM 711 C CA . PHE A 1 92 ? -3.559 4.295 -3.437 1.00 90.00 92 PHE A CA 1
ATOM 712 C C . PHE A 1 92 ? -5.044 4.334 -3.838 1.00 90.00 92 PHE A C 1
ATOM 714 O O . PHE A 1 92 ? -5.559 3.298 -4.262 1.00 90.00 92 PHE A O 1
ATOM 721 N N . PRO A 1 93 ? -5.749 5.486 -3.809 1.00 90.12 93 PRO A N 1
ATOM 722 C CA . PRO A 1 93 ? -7.143 5.549 -4.247 1.00 90.12 93 PRO A CA 1
ATOM 723 C C . PRO A 1 93 ? -7.336 5.171 -5.722 1.00 90.12 93 PRO A C 1
ATOM 725 O O . PRO A 1 93 ? -8.394 4.662 -6.092 1.00 90.12 93 PRO A O 1
ATOM 728 N N . LEU A 1 94 ? -6.323 5.391 -6.573 1.00 91.19 94 LEU A N 1
ATOM 729 C CA . LEU A 1 94 ? -6.360 4.950 -7.971 1.00 91.19 94 LEU A CA 1
ATOM 730 C C . LEU A 1 94 ? -6.349 3.422 -8.059 1.00 91.19 94 LEU A C 1
ATOM 732 O O . LEU A 1 94 ? -7.154 2.861 -8.796 1.00 91.19 94 LEU A O 1
ATOM 736 N N . LEU A 1 95 ? -5.504 2.757 -7.263 1.00 93.94 95 LEU A N 1
ATOM 737 C CA . LEU A 1 95 ? -5.481 1.297 -7.174 1.00 93.94 95 LEU A CA 1
ATOM 738 C C . LEU A 1 95 ? -6.829 0.755 -6.682 1.00 93.94 95 LEU A C 1
ATOM 740 O O . LEU A 1 95 ? -7.356 -0.176 -7.280 1.00 93.94 95 LEU A O 1
ATOM 744 N N . VAL A 1 96 ? -7.416 1.343 -5.634 1.00 92.56 96 VAL A N 1
ATOM 745 C CA . VAL A 1 96 ? -8.729 0.908 -5.116 1.00 92.56 96 VAL A CA 1
ATOM 746 C C . VAL A 1 96 ? -9.782 0.910 -6.234 1.00 92.56 96 VAL A C 1
ATOM 748 O O . VAL A 1 96 ? -10.508 -0.068 -6.417 1.00 92.56 96 VAL A O 1
ATOM 751 N N . ARG A 1 97 ? -9.810 1.971 -7.049 1.00 91.25 97 ARG A N 1
ATOM 752 C CA . ARG A 1 97 ? -10.733 2.090 -8.189 1.00 91.25 97 ARG A CA 1
ATOM 753 C C . ARG A 1 97 ? -10.474 1.063 -9.287 1.00 91.25 97 ARG A C 1
ATOM 755 O O . ARG A 1 97 ? -11.434 0.598 -9.897 1.00 91.25 97 ARG A O 1
ATOM 762 N N . ASP A 1 98 ? -9.221 0.678 -9.521 1.00 92.50 98 ASP A N 1
ATOM 763 C CA . ASP A 1 98 ? -8.878 -0.355 -10.508 1.00 92.50 98 ASP A CA 1
ATOM 764 C C . ASP A 1 98 ? -9.484 -1.721 -10.141 1.00 92.50 98 ASP A C 1
ATOM 7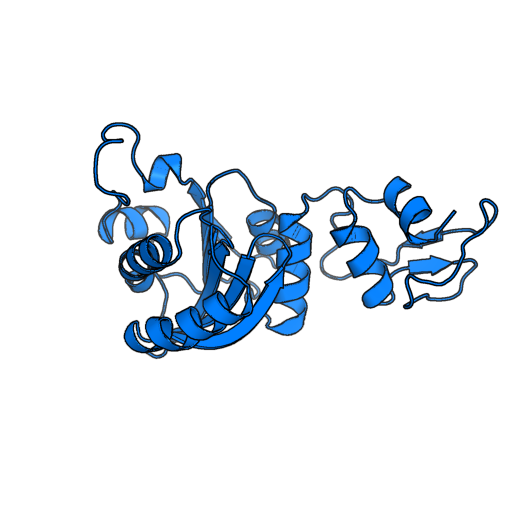66 O O . ASP A 1 98 ? -9.841 -2.498 -11.023 1.00 92.50 98 ASP A O 1
ATOM 770 N N . TYR A 1 99 ? -9.703 -1.979 -8.848 1.00 93.25 99 TYR A N 1
ATOM 771 C CA . TYR A 1 99 ? -10.407 -3.167 -8.356 1.00 93.25 99 TYR A CA 1
ATOM 772 C C . TYR A 1 99 ? -11.921 -2.975 -8.221 1.00 93.25 99 TYR A C 1
ATOM 774 O O . TYR A 1 99 ? -12.595 -3.852 -7.690 1.00 93.25 99 TYR A O 1
ATOM 782 N N . ARG A 1 100 ? -12.483 -1.861 -8.717 1.00 92.44 100 ARG A N 1
ATOM 783 C CA . ARG A 1 100 ? -13.911 -1.513 -8.583 1.00 92.44 100 ARG A CA 1
ATOM 784 C C . ARG A 1 100 ? -14.379 -1.548 -7.118 1.00 92.44 100 ARG A C 1
ATOM 786 O O . ARG A 1 100 ? -15.483 -1.999 -6.815 1.00 92.44 100 ARG A O 1
ATOM 793 N N . ALA A 1 101 ? -13.503 -1.109 -6.220 1.00 91.88 101 ALA A N 1
ATOM 794 C CA . ALA A 1 101 ? -13.786 -0.856 -4.815 1.00 91.88 101 ALA A CA 1
ATOM 795 C C . ALA A 1 101 ? -14.060 0.642 -4.594 1.00 91.88 101 ALA A C 1
ATOM 797 O O . ALA A 1 101 ? -13.701 1.480 -5.427 1.00 91.88 101 ALA A O 1
ATOM 798 N N . GLU A 1 102 ? -14.694 0.977 -3.472 1.00 90.19 102 GLU A N 1
ATOM 799 C CA . GLU A 1 102 ? -15.109 2.336 -3.121 1.00 90.19 102 GLU A CA 1
ATOM 800 C C . GLU A 1 102 ? -14.096 2.983 -2.158 1.00 90.19 102 GLU A C 1
ATOM 802 O O . GLU A 1 102 ? -14.011 2.570 -0.995 1.00 90.19 102 GLU A O 1
ATOM 807 N N . PRO A 1 103 ? -13.319 3.993 -2.595 1.00 88.94 103 PRO A N 1
ATOM 808 C CA . PRO A 1 103 ? -12.395 4.700 -1.719 1.00 88.94 103 PRO A CA 1
ATOM 809 C C . PRO A 1 103 ? -13.085 5.847 -0.963 1.00 88.94 103 PRO A C 1
ATOM 811 O O . PRO A 1 103 ? -13.587 6.796 -1.562 1.00 88.94 103 PRO A O 1
ATOM 814 N N . TYR A 1 104 ? -12.988 5.832 0.363 1.00 87.50 104 TYR A N 1
ATOM 815 C CA . TYR A 1 104 ? -13.232 6.984 1.228 1.00 87.50 104 TYR A CA 1
ATOM 816 C C . TYR A 1 104 ? -11.895 7.624 1.580 1.00 87.50 104 TYR A C 1
ATOM 818 O O . TYR A 1 104 ? -11.087 7.006 2.265 1.00 87.50 104 TYR A O 1
ATOM 826 N N . VAL A 1 105 ? -11.643 8.849 1.125 1.00 84.12 105 VAL A N 1
ATOM 827 C CA . VAL A 1 105 ? -10.352 9.520 1.336 1.00 84.12 105 VAL A CA 1
ATOM 828 C C . VAL A 1 105 ? -10.485 10.615 2.389 1.00 84.12 105 VAL A C 1
ATOM 830 O O . VAL A 1 105 ? -11.350 11.485 2.282 1.00 84.12 105 VAL A O 1
ATOM 833 N N . ILE A 1 106 ? -9.609 10.584 3.394 1.00 81.88 106 ILE A N 1
ATOM 834 C CA . ILE A 1 106 ? -9.451 11.642 4.392 1.00 81.88 106 ILE A CA 1
ATOM 835 C C . ILE A 1 106 ? -8.016 12.159 4.316 1.00 81.88 106 ILE A C 1
ATOM 837 O O . ILE A 1 106 ? -7.065 11.464 4.664 1.00 81.88 106 ILE A O 1
ATOM 841 N N . THR A 1 107 ? -7.854 13.412 3.907 1.00 76.81 107 THR A N 1
ATOM 842 C CA . THR A 1 107 ? -6.534 14.054 3.899 1.00 76.81 107 THR A CA 1
ATOM 843 C C . THR A 1 107 ? -6.081 14.386 5.321 1.00 76.81 107 THR A C 1
ATOM 845 O O . THR A 1 107 ? -6.905 14.674 6.190 1.00 76.81 107 THR A O 1
ATOM 848 N N . ALA A 1 108 ? -4.777 14.466 5.580 1.00 68.62 108 ALA A N 1
ATOM 849 C CA . ALA A 1 108 ? -4.250 14.820 6.895 1.00 68.62 108 ALA A CA 1
ATOM 850 C C . ALA A 1 108 ? -4.717 16.208 7.335 1.00 68.62 108 ALA A C 1
ATOM 852 O O . ALA A 1 108 ? -4.929 16.436 8.518 1.00 68.62 108 ALA A O 1
ATOM 853 N N . LYS A 1 109 ? -4.967 17.126 6.394 1.00 65.19 109 LYS A N 1
ATOM 854 C CA . LYS A 1 109 ? -5.573 18.430 6.689 1.00 65.19 109 LYS A CA 1
ATOM 855 C C . LYS A 1 109 ? -6.971 18.286 7.306 1.00 65.19 109 LYS A C 1
ATOM 857 O O . LYS A 1 109 ? -7.287 18.983 8.268 1.00 65.19 109 LYS A O 1
ATOM 862 N N . GLN A 1 110 ? -7.792 17.388 6.765 1.00 61.47 110 GLN A N 1
ATOM 863 C CA . GLN A 1 110 ? -9.119 17.065 7.300 1.00 61.47 110 GLN A CA 1
ATOM 864 C C . GLN A 1 110 ? -9.010 16.258 8.599 1.00 61.47 110 GLN A C 1
ATOM 866 O O . GLN A 1 110 ? -9.723 16.534 9.557 1.00 61.47 110 GLN A O 1
ATOM 871 N N . PHE A 1 111 ? -8.065 15.318 8.656 1.00 60.56 111 PHE A N 1
ATOM 872 C CA . PHE A 1 111 ? -7.825 14.448 9.803 1.00 60.56 111 PHE A CA 1
ATOM 873 C C . PHE A 1 111 ? -7.301 15.204 11.040 1.00 60.56 111 PHE A C 1
ATOM 875 O O . PHE A 1 111 ? -7.643 14.883 12.180 1.00 60.56 111 PHE A O 1
ATOM 882 N N . LEU A 1 112 ? -6.463 16.220 10.819 1.00 62.91 112 LEU A N 1
ATOM 883 C CA . LEU A 1 112 ? -5.812 17.024 11.857 1.00 62.91 112 LEU A CA 1
ATOM 884 C C . LEU A 1 112 ? -6.537 18.343 12.156 1.00 62.91 112 LEU A C 1
ATOM 886 O O . LEU A 1 112 ? -6.150 19.013 13.103 1.00 62.91 112 LEU A O 1
ATOM 890 N N . ASN A 1 113 ? -7.565 18.710 11.382 1.00 54.56 113 ASN A N 1
ATOM 891 C CA . ASN A 1 113 ? -8.383 19.926 11.491 1.00 54.56 113 ASN A CA 1
ATOM 892 C C . ASN A 1 113 ? -7.584 21.214 11.826 1.00 54.56 113 ASN A C 1
ATOM 894 O O . ASN A 1 113 ? -7.217 21.487 12.966 1.00 54.56 113 ASN A O 1
ATOM 898 N N . THR A 1 114 ? -7.349 22.052 10.813 1.00 41.72 114 THR A N 1
ATOM 899 C CA . THR A 1 114 ? -6.395 23.185 10.729 1.00 41.72 114 THR A CA 1
ATOM 900 C C . THR A 1 114 ? -6.496 24.344 11.745 1.00 41.72 114 THR A C 1
ATOM 902 O O . THR A 1 114 ? -5.995 25.428 11.464 1.00 41.72 114 THR A O 1
ATOM 905 N N . LYS A 1 115 ? -7.114 24.184 12.921 1.00 38.59 115 LYS A N 1
ATOM 906 C CA . LYS A 1 115 ? -7.213 25.239 13.951 1.00 38.59 115 LYS A CA 1
ATOM 907 C C . LYS A 1 115 ? -6.395 25.017 15.227 1.00 38.59 115 LYS A C 1
ATOM 909 O O . LYS A 1 115 ? -6.419 25.885 16.092 1.00 38.59 115 LYS A O 1
ATOM 914 N N . ARG A 1 116 ? -5.650 23.918 15.368 1.00 37.31 116 ARG A N 1
ATOM 915 C CA . ARG A 1 116 ? -4.820 23.668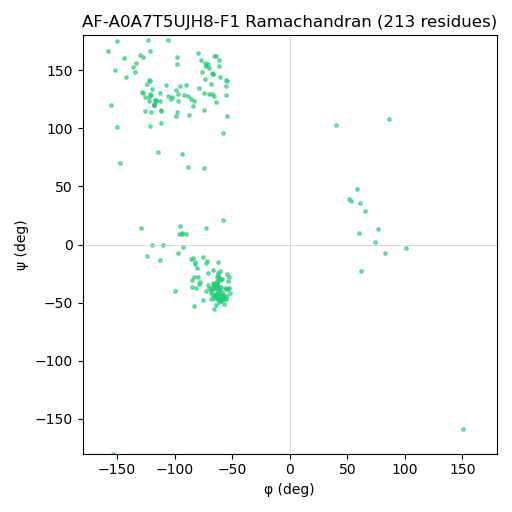 16.563 1.00 37.31 116 ARG A CA 1
ATOM 916 C C . ARG A 1 116 ? -3.550 22.895 16.215 1.00 37.31 116 ARG A C 1
ATOM 918 O O . ARG A 1 116 ? -3.390 21.737 16.576 1.00 37.31 116 ARG A O 1
ATOM 925 N N . ILE A 1 117 ? -2.618 23.542 15.522 1.00 35.06 117 ILE A N 1
ATOM 926 C CA . ILE A 1 117 ? -1.240 23.036 15.460 1.00 35.06 117 ILE A CA 1
ATOM 927 C C . ILE A 1 117 ? -0.475 23.627 16.645 1.00 35.06 117 ILE A C 1
ATOM 929 O O . ILE A 1 117 ? 0.410 24.443 16.463 1.00 35.06 117 ILE A O 1
ATOM 933 N N . GLU A 1 118 ? -0.864 23.224 17.855 1.00 34.31 118 GLU A N 1
ATOM 934 C CA . GLU A 1 118 ? -0.016 23.219 19.052 1.00 34.31 118 GLU A CA 1
ATOM 935 C C . GLU A 1 118 ? -0.500 22.064 19.947 1.00 34.31 118 GLU A C 1
ATOM 937 O O . GLU A 1 118 ? -1.535 22.145 20.606 1.00 34.31 118 GLU A O 1
ATOM 942 N N . GLY A 1 119 ? 0.226 20.942 19.923 1.00 36.06 119 GLY A N 1
ATOM 943 C CA . GLY A 1 119 ? 0.252 20.007 21.054 1.00 36.06 119 GLY A CA 1
ATOM 944 C C . GLY A 1 119 ? -0.578 18.718 21.016 1.00 36.06 119 GLY A C 1
ATOM 945 O O . GLY A 1 119 ? -0.423 17.926 21.938 1.00 36.06 119 GLY A O 1
ATOM 946 N N . ASN A 1 120 ? -1.400 18.419 20.004 1.00 34.56 120 ASN A N 1
ATOM 947 C CA . ASN A 1 120 ? -2.022 17.086 19.912 1.00 34.56 120 ASN A CA 1
ATOM 948 C C . ASN A 1 120 ? -2.402 16.737 18.468 1.00 34.56 120 ASN A C 1
ATOM 950 O O . ASN A 1 120 ? -3.199 17.462 17.872 1.00 34.56 120 ASN A O 1
ATOM 954 N N . PRO A 1 121 ? -1.863 15.659 17.873 1.00 36.22 121 PRO A N 1
ATOM 955 C CA . PRO A 1 121 ? -2.368 15.202 16.593 1.00 36.22 121 PRO A CA 1
ATOM 956 C C . PRO A 1 121 ? -3.765 14.583 16.799 1.00 36.22 121 PRO A C 1
ATOM 958 O O . PRO A 1 121 ? -4.049 14.009 17.853 1.00 36.22 121 PRO A O 1
ATOM 961 N N . LEU A 1 122 ? -4.572 14.581 15.733 1.00 50.03 122 LEU A N 1
ATOM 962 C CA . LEU A 1 122 ? -5.777 13.761 15.520 1.00 50.03 122 LEU A CA 1
ATOM 963 C C . LEU A 1 122 ? -7.080 14.378 16.102 1.00 50.03 122 LEU A C 1
ATOM 965 O O . LEU A 1 122 ? -7.294 14.381 17.315 1.00 50.03 122 LEU A O 1
ATOM 969 N N . THR A 1 123 ? -7.984 14.857 15.238 1.00 52.94 123 THR A N 1
ATOM 970 C CA . THR A 1 123 ? -9.178 15.645 15.638 1.00 52.94 123 THR A CA 1
ATOM 971 C C . THR A 1 123 ? -10.494 15.132 15.044 1.00 52.94 123 THR A C 1
ATOM 973 O O . THR A 1 123 ? -11.484 15.852 15.103 1.00 52.94 123 THR A O 1
ATOM 976 N N . LEU A 1 124 ? -10.523 13.912 14.488 1.00 55.59 124 LEU A N 1
ATOM 977 C CA . LEU A 1 124 ? -11.766 13.244 14.080 1.00 55.59 124 LEU A CA 1
ATOM 978 C C . LEU A 1 124 ? -12.172 12.180 15.104 1.00 55.59 124 LEU A C 1
ATOM 980 O O . LEU A 1 124 ? -11.392 11.297 15.469 1.00 55.59 124 LEU A O 1
ATOM 984 N N . THR A 1 125 ? -13.408 12.275 15.568 1.00 63.16 125 THR A N 1
ATOM 985 C CA . THR A 1 125 ? -14.082 11.285 16.403 1.00 63.16 125 THR A CA 1
ATOM 986 C C . THR A 1 125 ? -14.541 10.088 15.559 1.00 63.16 125 THR A C 1
ATOM 988 O O . THR A 1 125 ? -14.759 10.221 14.350 1.00 63.16 125 THR A O 1
ATOM 991 N N . PRO A 1 126 ? -14.776 8.913 16.171 1.00 63.03 126 PRO A N 1
ATOM 992 C CA . PRO A 1 126 ? -15.374 7.774 15.472 1.00 63.03 126 PRO A CA 1
ATOM 993 C C . PRO A 1 126 ? -16.698 8.105 14.763 1.00 63.03 126 PRO A C 1
ATOM 995 O O . PRO A 1 126 ? -16.980 7.537 13.711 1.00 63.03 126 PRO A O 1
ATOM 998 N N . GLY A 1 127 ? -17.489 9.039 15.307 1.00 59.22 127 GLY A N 1
ATOM 999 C CA . GLY A 1 127 ? -18.732 9.508 14.688 1.00 59.22 127 GLY A CA 1
ATOM 1000 C C . GLY A 1 127 ? -18.500 10.309 13.405 1.00 59.22 127 GLY A C 1
ATOM 1001 O O . GLY A 1 127 ? -19.219 10.120 12.429 1.00 59.22 127 GLY A O 1
ATOM 1002 N N . GLU A 1 128 ? -17.460 11.143 13.361 1.00 66.44 128 GLU A N 1
ATOM 1003 C CA . GLU A 1 128 ? -17.085 11.892 12.153 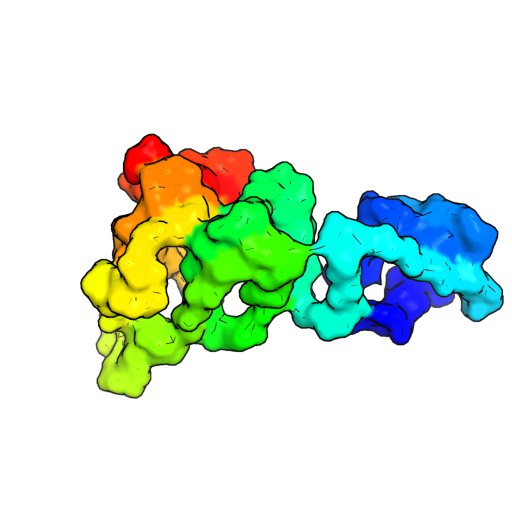1.00 66.44 128 GLU A CA 1
ATOM 1004 C C . GLU A 1 128 ? -16.519 10.970 11.069 1.00 66.44 128 GLU A C 1
ATOM 1006 O O . GLU A 1 128 ? -16.839 11.133 9.895 1.00 66.44 128 GLU A O 1
ATOM 1011 N N . ILE A 1 129 ? -15.751 9.946 11.453 1.00 68.88 129 ILE A N 1
ATOM 1012 C CA . ILE A 1 129 ? -15.265 8.928 10.511 1.00 68.88 129 ILE A CA 1
ATOM 1013 C C . ILE A 1 129 ? -16.444 8.127 9.938 1.00 68.88 129 ILE A C 1
ATOM 1015 O O . ILE A 1 129 ? -16.528 7.952 8.725 1.00 68.88 129 ILE A O 1
ATOM 1019 N N . GLN A 1 130 ? -17.394 7.703 10.781 1.00 67.75 130 GLN A N 1
ATOM 1020 C CA . GLN A 1 130 ? -18.606 7.013 10.322 1.00 67.75 130 GLN A CA 1
ATOM 1021 C C . GLN A 1 130 ? -19.488 7.886 9.428 1.00 67.75 130 GLN A C 1
ATOM 1023 O O . GLN A 1 130 ? -20.102 7.368 8.499 1.00 67.75 130 GLN A O 1
ATOM 1028 N N . ALA A 1 131 ? -19.544 9.198 9.662 1.00 66.25 131 ALA A N 1
ATOM 1029 C CA . ALA A 1 131 ? -20.271 10.110 8.785 1.00 66.25 131 ALA A CA 1
ATOM 1030 C C . ALA A 1 131 ? -19.662 10.157 7.371 1.00 66.25 131 ALA A C 1
ATOM 1032 O O . ALA A 1 131 ? -20.399 10.280 6.393 1.00 66.25 131 ALA A O 1
ATOM 1033 N N . VAL A 1 132 ? -18.336 10.007 7.253 1.00 68.94 132 VAL A N 1
ATOM 1034 C CA . VAL A 1 132 ? -17.630 9.940 5.963 1.00 68.94 132 VAL A CA 1
ATOM 1035 C C . VAL A 1 132 ? -17.836 8.585 5.285 1.00 68.94 132 VAL A C 1
ATOM 1037 O O . VAL A 1 132 ? -18.170 8.536 4.102 1.00 68.94 132 VAL A O 1
ATOM 1040 N N . THR A 1 133 ? -17.666 7.482 6.016 1.00 67.69 133 THR A N 1
ATOM 1041 C CA . THR A 1 133 ? -17.703 6.127 5.438 1.00 67.69 133 THR A CA 1
ATOM 1042 C C . THR A 1 133 ? -19.110 5.541 5.328 1.00 67.69 133 THR A C 1
ATOM 1044 O O . THR A 1 133 ? -19.291 4.518 4.672 1.00 67.69 133 THR A O 1
ATOM 1047 N N . LYS A 1 134 ? -20.115 6.150 5.973 1.00 69.00 134 LYS A N 1
ATOM 1048 C CA . LYS A 1 134 ? -21.524 5.707 6.099 1.00 69.00 134 LYS A CA 1
ATOM 1049 C C . LYS A 1 134 ? -21.731 4.367 6.824 1.00 69.00 134 LYS A C 1
ATOM 1051 O O . LYS A 1 134 ? -22.810 4.124 7.355 1.00 69.00 134 LYS A O 1
ATOM 1056 N N . ALA A 1 135 ? -20.717 3.507 6.863 1.00 79.25 135 ALA A N 1
ATOM 1057 C CA . ALA A 1 135 ? -20.668 2.224 7.553 1.00 79.25 135 ALA A CA 1
ATOM 1058 C C . ALA A 1 135 ? -19.213 1.872 7.916 1.00 79.25 135 ALA A C 1
ATOM 1060 O O . ALA A 1 135 ? -18.281 2.623 7.620 1.00 79.25 135 ALA A O 1
ATOM 1061 N N . ARG A 1 136 ? -18.999 0.715 8.555 1.00 90.06 136 ARG A N 1
ATOM 1062 C CA . ARG A 1 136 ? -17.642 0.168 8.704 1.00 90.06 136 ARG A CA 1
ATOM 1063 C C . ARG A 1 136 ? -17.076 -0.245 7.342 1.00 90.06 136 ARG A C 1
ATOM 1065 O O . ARG A 1 136 ? -17.830 -0.741 6.509 1.00 90.06 136 ARG A O 1
ATOM 1072 N N . VAL A 1 137 ? -15.766 -0.101 7.164 1.00 94.00 137 VAL A N 1
ATOM 1073 C CA . VAL A 1 137 ? -15.042 -0.379 5.915 1.00 94.00 137 VAL A CA 1
ATOM 1074 C C . VAL A 1 137 ? -14.387 -1.761 5.898 1.00 94.00 137 VAL A C 1
ATOM 1076 O O . VAL A 1 137 ? -14.088 -2.324 6.952 1.00 94.00 137 VAL A O 1
ATOM 107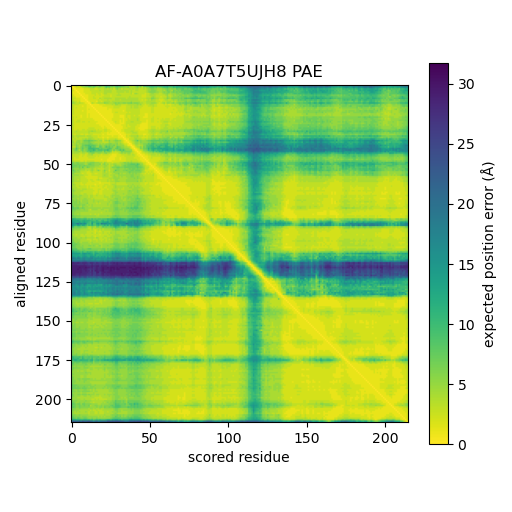9 N N . ASP A 1 138 ? -14.163 -2.316 4.710 1.00 97.06 138 ASP A N 1
ATOM 1080 C CA . ASP A 1 138 ? -13.516 -3.619 4.494 1.00 97.06 138 ASP A CA 1
ATOM 1081 C C . ASP A 1 138 ? -11.992 -3.540 4.621 1.00 97.06 138 ASP A C 1
ATOM 1083 O O . ASP A 1 138 ? -11.357 -4.469 5.133 1.00 97.06 138 ASP A O 1
ATOM 1087 N N . ALA A 1 139 ? -11.414 -2.409 4.211 1.00 97.25 139 ALA A N 1
ATOM 1088 C CA . ALA A 1 139 ? -9.996 -2.128 4.368 1.00 97.25 139 ALA A CA 1
ATOM 1089 C C . ALA A 1 139 ? -9.735 -0.713 4.901 1.00 97.25 139 ALA A C 1
ATOM 1091 O O . ALA A 1 139 ? -10.477 0.231 4.626 1.00 97.25 139 ALA A O 1
ATOM 1092 N N . LEU A 1 140 ? -8.651 -0.577 5.660 1.00 96.06 140 LEU A N 1
ATOM 1093 C CA . LEU A 1 140 ? -8.118 0.688 6.152 1.00 96.06 140 LEU A CA 1
ATOM 1094 C C . LEU A 1 140 ? -6.678 0.834 5.658 1.00 96.06 140 LEU A C 1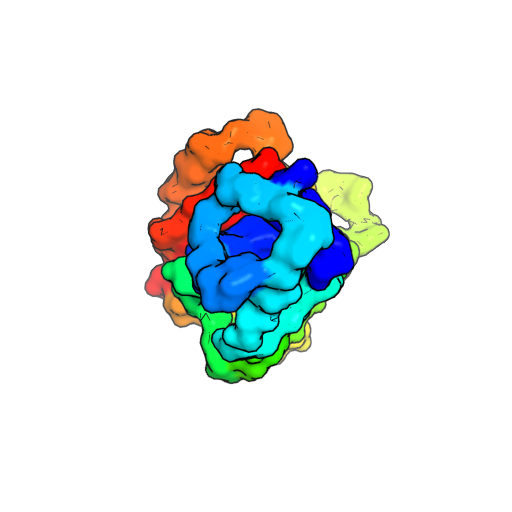
ATOM 1096 O O . LEU A 1 140 ? -5.855 -0.052 5.879 1.00 96.06 140 LEU A O 1
ATOM 1100 N N . VAL A 1 141 ? -6.377 1.959 5.021 1.00 95.38 141 VAL A N 1
ATOM 1101 C CA . VAL A 1 141 ? -5.028 2.358 4.627 1.00 95.38 141 VAL A CA 1
ATOM 1102 C C . VAL A 1 141 ? -4.678 3.635 5.385 1.00 95.38 141 VAL A C 1
ATOM 1104 O O . VAL A 1 141 ? -5.419 4.617 5.328 1.00 95.38 141 VAL A O 1
ATOM 1107 N N . LEU A 1 142 ? -3.569 3.619 6.118 1.00 93.31 142 LEU A N 1
ATOM 1108 C CA . LEU A 1 142 ? -3.078 4.757 6.889 1.00 93.31 142 LEU A CA 1
ATOM 1109 C C . LEU A 1 142 ? -1.673 5.136 6.411 1.00 93.31 142 LEU A C 1
ATOM 1111 O O . LEU A 1 142 ? -0.695 4.489 6.781 1.00 93.31 142 LEU A O 1
ATOM 1115 N N . GLU A 1 143 ? -1.584 6.191 5.606 1.00 90.31 143 GLU A N 1
ATOM 1116 C CA . GLU A 1 143 ? -0.350 6.713 5.015 1.00 90.31 143 GLU A CA 1
ATOM 1117 C C . GLU A 1 143 ? -0.045 8.110 5.581 1.00 90.31 143 GLU A C 1
ATOM 1119 O O . GLU A 1 143 ? -0.335 9.149 4.983 1.00 90.31 143 GLU A O 1
ATOM 1124 N N . LEU A 1 144 ? 0.527 8.141 6.789 1.00 86.56 144 LEU A N 1
ATOM 1125 C CA . LEU A 1 144 ? 0.949 9.374 7.454 1.00 86.56 144 LEU A CA 1
ATOM 1126 C C . LEU A 1 144 ? 2.466 9.378 7.676 1.00 86.56 144 LEU A C 1
ATOM 1128 O O . LEU A 1 144 ? 3.011 8.507 8.347 1.00 86.56 144 LEU A O 1
ATOM 1132 N N . GLU A 1 145 ? 3.145 10.409 7.182 1.00 86.62 145 GLU A N 1
ATOM 1133 C CA . GLU A 1 145 ? 4.543 10.735 7.496 1.00 86.62 145 GLU A CA 1
ATOM 1134 C C . GLU A 1 145 ? 4.662 11.346 8.905 1.00 86.62 145 GLU A C 1
ATOM 1136 O O . GLU A 1 145 ? 4.967 12.525 9.093 1.00 86.62 145 GLU A O 1
ATOM 1141 N N . LEU A 1 146 ? 4.363 10.542 9.924 1.00 87.19 146 LEU A N 1
ATOM 1142 C CA . LEU A 1 146 ? 4.520 10.886 11.335 1.00 87.19 146 LEU A CA 1
ATOM 1143 C C . LEU A 1 146 ? 5.467 9.891 12.017 1.00 87.19 146 LEU A C 1
ATOM 1145 O O . LEU A 1 146 ? 5.753 8.816 11.493 1.00 87.19 146 LEU A O 1
ATOM 1149 N N . ASP A 1 147 ? 5.927 10.239 13.221 1.00 89.75 147 ASP A N 1
ATOM 1150 C CA . ASP A 1 147 ? 6.576 9.270 14.108 1.00 89.75 147 ASP A CA 1
ATOM 1151 C C . ASP A 1 147 ? 5.653 8.060 14.354 1.00 89.75 147 ASP A C 1
ATOM 1153 O O . ASP A 1 147 ? 4.440 8.221 14.517 1.00 89.75 147 ASP A O 1
ATOM 1157 N N . ALA A 1 148 ? 6.236 6.860 14.413 1.00 91.94 148 ALA A N 1
ATOM 1158 C CA . ALA A 1 148 ? 5.502 5.602 14.525 1.00 91.94 148 ALA A CA 1
ATOM 1159 C C . ALA A 1 148 ? 4.499 5.574 15.695 1.00 91.94 148 ALA A C 1
ATOM 1161 O O . ALA A 1 148 ? 3.390 5.071 15.530 1.00 91.94 148 ALA A O 1
ATOM 1162 N N . PHE A 1 149 ? 4.817 6.177 16.848 1.00 90.88 149 PHE A N 1
ATOM 1163 C CA . PHE A 1 149 ? 3.876 6.233 17.971 1.00 90.88 149 PHE A CA 1
ATOM 1164 C C . PHE A 1 149 ? 2.647 7.085 17.658 1.00 90.88 149 PHE A C 1
ATOM 1166 O O . PHE A 1 149 ? 1.531 6.716 18.020 1.00 90.88 149 PHE A O 1
ATOM 1173 N N . LYS A 1 150 ? 2.822 8.197 16.937 1.00 88.56 150 LYS A N 1
ATOM 1174 C CA . LYS A 1 150 ? 1.695 9.027 16.485 1.00 88.56 150 LYS A CA 1
ATOM 1175 C C . LYS A 1 150 ? 0.835 8.290 15.459 1.00 88.56 150 LYS A C 1
ATOM 1177 O O . LYS A 1 150 ? -0.379 8.477 15.449 1.00 88.56 150 LYS A O 1
ATOM 1182 N N . VAL A 1 151 ? 1.442 7.443 14.625 1.00 91.56 151 VAL A N 1
ATOM 1183 C CA . VAL A 1 151 ? 0.705 6.577 13.693 1.00 91.56 151 VAL A CA 1
ATOM 1184 C C . VAL A 1 151 ? -0.125 5.541 14.453 1.00 91.56 151 VAL A C 1
ATOM 1186 O O . VAL A 1 151 ? -1.307 5.389 14.153 1.00 91.56 151 VAL A O 1
ATOM 1189 N N . PHE A 1 152 ? 0.427 4.887 15.480 1.00 93.75 152 PHE A N 1
ATOM 1190 C CA . PHE A 1 152 ? -0.346 3.955 16.311 1.00 93.75 152 PHE A CA 1
ATOM 1191 C C . PHE A 1 152 ? -1.513 4.652 17.026 1.00 93.75 152 PHE A C 1
ATOM 1193 O O . PHE A 1 152 ? -2.642 4.175 16.960 1.00 93.75 152 PHE A O 1
ATOM 1200 N N . GLN A 1 153 ? -1.297 5.844 17.588 1.00 89.88 153 GLN A N 1
ATOM 1201 C CA . GLN A 1 153 ? -2.377 6.649 18.179 1.00 89.88 153 GLN A CA 1
ATOM 1202 C C . GLN A 1 153 ? -3.476 7.017 17.165 1.00 89.88 153 GLN A C 1
ATOM 1204 O O . GLN A 1 153 ? -4.657 7.065 17.511 1.00 89.88 153 GLN A O 1
ATOM 1209 N N . ALA A 1 154 ? -3.106 7.290 15.909 1.00 87.38 154 ALA A N 1
ATOM 1210 C CA . ALA A 1 154 ? -4.059 7.546 14.828 1.00 87.38 154 ALA A CA 1
ATOM 1211 C C . ALA A 1 154 ? -4.883 6.300 14.517 1.00 87.38 154 ALA A C 1
ATOM 1213 O O . ALA A 1 154 ? -6.111 6.357 14.414 1.00 87.38 154 ALA A O 1
ATOM 1214 N N . LEU A 1 155 ? -4.192 5.168 14.409 1.00 92.25 155 LEU A N 1
ATOM 1215 C CA . LEU A 1 155 ? -4.788 3.886 14.103 1.00 92.25 155 LEU A CA 1
ATOM 1216 C C . LEU A 1 155 ? -5.787 3.452 15.184 1.00 92.25 155 LEU A C 1
ATOM 1218 O O . LEU A 1 155 ? -6.876 3.022 14.822 1.00 92.25 155 LEU A O 1
ATOM 1222 N N . GLU A 1 156 ? -5.503 3.640 16.478 1.00 90.25 156 GLU A N 1
ATOM 1223 C CA . GLU A 1 156 ? -6.442 3.312 17.571 1.00 90.25 156 GLU A CA 1
ATOM 1224 C C . GLU A 1 156 ? -7.816 3.965 17.378 1.00 90.25 156 GLU A C 1
ATOM 1226 O O . GLU A 1 156 ? -8.853 3.350 17.631 1.00 90.25 156 GLU A O 1
ATOM 1231 N N . ARG A 1 157 ? -7.838 5.202 16.873 1.00 85.81 157 ARG A N 1
ATOM 1232 C CA . ARG A 1 157 ? -9.074 5.964 16.640 1.00 85.81 157 ARG A CA 1
ATOM 1233 C C . ARG A 1 157 ? -9.789 5.565 15.354 1.00 85.81 157 ARG A C 1
ATOM 1235 O O . ARG A 1 157 ? -11.008 5.700 15.269 1.00 85.81 157 ARG A O 1
ATOM 1242 N N . LEU A 1 158 ? -9.040 5.081 14.367 1.00 89.25 158 LEU A N 1
ATOM 1243 C CA . LEU A 1 158 ? -9.552 4.635 13.071 1.00 89.25 158 LEU A CA 1
ATOM 1244 C C . LEU A 1 158 ? -10.043 3.186 13.097 1.00 89.25 158 LEU A C 1
ATOM 1246 O O . LEU A 1 158 ? -10.984 2.847 12.382 1.00 89.25 158 LEU A O 1
ATOM 1250 N N . LEU A 1 159 ? -9.447 2.335 13.934 1.00 91.62 159 LEU A N 1
ATOM 1251 C CA . LEU A 1 159 ? -9.782 0.916 14.022 1.00 91.62 159 LEU A CA 1
ATOM 1252 C C . LEU A 1 159 ? -11.279 0.653 14.212 1.00 91.62 159 LEU A C 1
ATOM 1254 O O . LEU A 1 159 ? -11.783 -0.214 13.507 1.00 91.62 159 LEU A O 1
ATOM 1258 N N . PRO A 1 160 ? -12.043 1.387 15.047 1.00 90.38 160 PRO A N 1
ATOM 1259 C CA . PRO A 1 160 ? -13.493 1.208 15.158 1.00 90.38 160 PRO A CA 1
ATOM 1260 C C . PRO A 1 160 ? -14.272 1.299 13.835 1.00 90.38 160 PRO A C 1
ATOM 1262 O O . PRO A 1 160 ? -15.354 0.711 13.739 1.00 90.38 160 PRO A O 1
ATOM 1265 N N . ALA A 1 161 ? -13.742 2.003 12.829 1.00 90.56 161 ALA A N 1
ATOM 1266 C CA . ALA A 1 161 ? -14.330 2.093 11.495 1.00 90.56 161 ALA A CA 1
ATOM 1267 C C . ALA A 1 161 ? -14.020 0.870 10.615 1.00 90.56 161 ALA A C 1
ATOM 1269 O O . ALA A 1 161 ? -14.755 0.615 9.671 1.00 90.56 161 ALA A O 1
ATOM 1270 N N . LEU A 1 162 ? -12.987 0.082 10.917 1.00 94.38 162 LEU A N 1
ATOM 1271 C CA . LEU A 1 162 ? -12.653 -1.142 10.186 1.00 94.38 162 LEU A CA 1
ATOM 1272 C C . LEU A 1 162 ? -13.572 -2.296 10.621 1.00 94.38 162 LEU A C 1
ATOM 1274 O O . LEU A 1 162 ? -13.800 -2.495 11.814 1.00 94.38 162 LEU A O 1
ATOM 1278 N N . LYS A 1 163 ? -14.111 -3.083 9.686 1.00 95.12 163 LYS A N 1
ATOM 1279 C CA . LYS A 1 163 ? -14.897 -4.290 10.003 1.00 95.12 163 LYS A CA 1
ATOM 1280 C C . LYS A 1 163 ? -14.058 -5.321 10.768 1.00 95.12 163 LYS A C 1
ATOM 1282 O O . LYS A 1 163 ? -12.830 -5.338 10.686 1.00 95.12 163 LYS A O 1
ATOM 1287 N N . SER A 1 164 ? -14.736 -6.219 11.479 1.00 93.62 164 SER A N 1
ATOM 1288 C CA . SER A 1 164 ? -14.104 -7.429 12.009 1.00 93.62 164 SER A CA 1
ATOM 1289 C C . SER A 1 164 ? -13.455 -8.202 10.858 1.00 93.62 164 SER A C 1
ATOM 1291 O O . SER A 1 164 ? -14.033 -8.294 9.774 1.00 93.62 164 SER A O 1
ATOM 1293 N N . ARG A 1 165 ? -12.230 -8.712 11.047 1.00 94.75 165 ARG A N 1
ATOM 1294 C CA . ARG A 1 165 ? -11.435 -9.345 9.969 1.00 94.75 165 ARG A CA 1
ATOM 1295 C C . ARG A 1 165 ? -11.114 -8.438 8.778 1.00 94.75 165 ARG A C 1
ATOM 1297 O O . ARG A 1 165 ? -10.586 -8.929 7.779 1.00 94.75 165 ARG A O 1
ATOM 1304 N N . GLY A 1 166 ? -11.383 -7.137 8.897 1.00 96.94 166 GLY A N 1
ATOM 1305 C CA . GLY A 1 166 ? -11.007 -6.134 7.915 1.00 96.94 166 GLY A CA 1
ATOM 1306 C C . GLY A 1 166 ? -9.492 -6.056 7.748 1.00 96.94 166 GLY A C 1
ATOM 1307 O O . GLY A 1 166 ? -8.717 -6.413 8.643 1.00 96.94 166 GLY A O 1
ATOM 1308 N N . LYS A 1 167 ? -9.077 -5.617 6.566 1.00 98.06 167 LYS A N 1
ATOM 1309 C CA . LYS A 1 167 ? -7.681 -5.580 6.131 1.00 98.06 167 LYS A CA 1
ATOM 1310 C C . LYS A 1 167 ? -7.064 -4.233 6.516 1.00 98.06 167 LYS A C 1
ATOM 1312 O O . LYS A 1 167 ? -7.699 -3.195 6.357 1.00 98.06 167 LYS A O 1
ATOM 1317 N N . LEU A 1 168 ? -5.837 -4.238 7.020 1.00 98.00 168 LEU A N 1
ATOM 1318 C CA . LEU A 1 168 ? -5.107 -3.026 7.383 1.00 98.00 168 LEU A CA 1
ATOM 1319 C C . LEU A 1 168 ? -3.821 -2.932 6.570 1.00 98.00 168 LEU A C 1
ATOM 1321 O O . LEU A 1 168 ? -3.060 -3.894 6.525 1.00 98.00 168 LEU A O 1
ATOM 1325 N N . VAL A 1 169 ? -3.555 -1.750 6.024 1.00 97.69 169 VAL A N 1
ATOM 1326 C CA . VAL A 1 169 ? -2.234 -1.331 5.557 1.00 97.69 169 VAL A CA 1
ATOM 1327 C C . VAL A 1 169 ? -1.852 -0.059 6.311 1.00 97.69 169 VAL A C 1
ATOM 1329 O O . VAL A 1 169 ? -2.591 0.921 6.288 1.00 97.69 169 VAL A O 1
ATOM 1332 N N . VAL A 1 170 ? -0.711 -0.058 6.995 1.00 96.75 170 VAL A N 1
ATOM 1333 C CA . VAL A 1 170 ? -0.213 1.122 7.717 1.00 96.75 170 VAL A CA 1
ATOM 1334 C C . VAL A 1 170 ? 1.223 1.427 7.323 1.00 96.75 170 VAL A C 1
ATOM 1336 O O . VAL A 1 170 ? 2.069 0.535 7.313 1.00 96.75 170 VAL A O 1
ATOM 1339 N N . PHE A 1 171 ? 1.498 2.685 6.999 1.00 95.69 171 PHE A N 1
ATOM 1340 C CA . PHE A 1 171 ? 2.847 3.180 6.770 1.00 95.69 171 PHE A CA 1
ATOM 1341 C C . PHE A 1 171 ? 3.469 3.647 8.087 1.00 95.69 171 PHE A C 1
ATOM 1343 O O . PHE A 1 171 ? 2.896 4.470 8.801 1.00 95.69 171 PHE A O 1
ATOM 1350 N N . LEU A 1 172 ? 4.662 3.142 8.391 1.00 96.06 172 LEU A N 1
ATOM 1351 C CA . LEU A 1 172 ? 5.510 3.620 9.474 1.00 96.06 172 LEU A CA 1
ATOM 1352 C C . LEU A 1 172 ? 6.747 4.273 8.856 1.00 96.06 172 LEU A C 1
ATOM 1354 O O . LEU A 1 172 ? 7.546 3.609 8.194 1.00 96.06 172 LEU A O 1
ATOM 1358 N N . SER A 1 173 ? 6.896 5.580 9.065 1.00 92.88 173 SER A N 1
ATOM 1359 C CA . SER A 1 173 ? 7.990 6.354 8.482 1.00 92.88 173 SER A CA 1
ATOM 1360 C C . SER A 1 173 ? 9.328 6.069 9.175 1.00 92.88 173 SER A C 1
ATOM 1362 O O . SER A 1 173 ? 9.395 5.945 10.399 1.00 92.88 173 SER A O 1
ATOM 1364 N N . GLY A 1 174 ? 10.410 6.035 8.396 1.00 91.25 174 GLY A N 1
ATOM 1365 C CA . GLY A 1 174 ? 11.798 5.855 8.839 1.00 91.25 174 GLY A CA 1
ATOM 1366 C C . GLY A 1 174 ? 12.413 7.061 9.551 1.00 91.25 174 GLY A C 1
ATOM 1367 O O . GLY A 1 174 ? 13.631 7.118 9.709 1.00 91.25 174 GLY A O 1
ATOM 1368 N N . LEU A 1 175 ? 11.613 8.047 9.973 1.00 86.44 175 LEU A N 1
ATOM 1369 C CA . LEU A 1 175 ? 12.082 9.224 10.710 1.00 86.44 175 LEU A CA 1
ATOM 1370 C C . LEU A 1 175 ? 12.791 8.804 12.010 1.00 86.44 175 LEU A C 1
ATOM 1372 O O . LEU A 1 175 ? 12.163 8.553 13.039 1.00 86.44 175 LEU A O 1
ATOM 1376 N N . GLY A 1 176 ? 14.121 8.722 11.944 1.00 82.00 176 GLY A N 1
ATOM 1377 C CA . GLY A 1 176 ? 14.992 8.364 13.063 1.00 82.00 176 GLY A CA 1
ATOM 1378 C C . GLY A 1 176 ? 15.029 6.874 13.417 1.00 82.00 176 GLY A C 1
ATOM 1379 O O . GLY A 1 176 ? 15.526 6.541 14.491 1.00 82.00 176 GLY A O 1
ATOM 1380 N N . ARG A 1 177 ? 14.508 5.97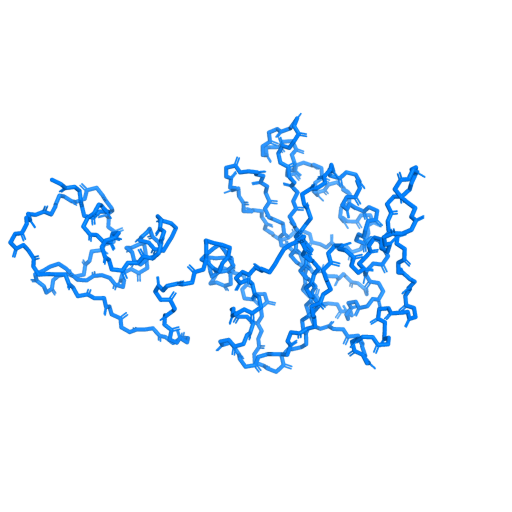7 12.565 1.00 92.12 177 ARG A N 1
ATOM 1381 C CA . ARG A 1 177 ? 14.513 4.520 12.797 1.00 92.12 177 ARG A CA 1
ATOM 1382 C C . ARG A 1 177 ? 14.750 3.751 11.503 1.00 92.12 177 ARG A C 1
ATOM 1384 O O . ARG A 1 177 ? 14.258 4.144 10.451 1.00 92.12 177 ARG A O 1
ATOM 1391 N N . ASP A 1 178 ? 15.477 2.643 11.598 1.00 94.88 178 ASP A N 1
ATOM 1392 C CA . ASP A 1 178 ? 15.648 1.722 10.476 1.00 94.88 178 ASP A CA 1
ATOM 1393 C C . ASP A 1 178 ? 14.427 0.800 10.292 1.00 94.88 178 ASP A C 1
ATOM 1395 O O . ASP A 1 178 ? 13.572 0.660 11.171 1.00 94.88 178 ASP A O 1
ATOM 1399 N N . ASN A 1 179 ? 14.350 0.147 9.130 1.00 95.81 179 ASN A N 1
ATOM 1400 C CA . ASN A 1 179 ? 13.226 -0.728 8.786 1.00 95.81 179 ASN A CA 1
ATOM 1401 C C . ASN A 1 179 ? 13.073 -1.918 9.744 1.00 95.81 179 ASN A C 1
ATOM 1403 O O . ASN A 1 179 ? 11.953 -2.367 9.975 1.00 95.81 179 ASN A O 1
ATOM 1407 N N . LYS A 1 180 ? 14.175 -2.415 10.321 1.00 96.69 180 LYS A N 1
ATOM 1408 C CA . LYS A 1 180 ? 14.143 -3.533 11.272 1.00 96.69 180 LYS A CA 1
ATOM 1409 C C . LYS A 1 180 ? 13.464 -3.115 12.576 1.00 96.69 180 LYS A C 1
ATOM 1411 O O . LYS A 1 180 ? 12.570 -3.804 13.054 1.00 96.69 180 LYS A O 1
ATOM 1416 N N . SER A 1 181 ? 13.840 -1.956 13.104 1.00 96.75 181 SER A N 1
ATOM 1417 C CA . SER A 1 181 ? 13.251 -1.377 14.309 1.00 96.75 181 SER A CA 1
ATOM 1418 C C . SER A 1 181 ? 11.759 -1.098 14.118 1.00 96.75 181 SER A C 1
ATOM 1420 O O . SER A 1 181 ? 10.962 -1.324 15.025 1.00 96.75 181 SER A O 1
ATOM 1422 N N . LEU A 1 182 ? 11.358 -0.630 12.931 1.00 97.38 182 LEU A N 1
ATOM 1423 C CA . LEU A 1 182 ? 9.948 -0.398 12.610 1.00 97.38 182 LEU A CA 1
ATOM 1424 C C . LEU A 1 182 ? 9.136 -1.698 12.508 1.00 97.38 182 LEU A C 1
ATOM 1426 O O . LEU A 1 182 ? 8.008 -1.731 12.998 1.00 97.38 182 LEU A O 1
ATOM 1430 N N . ASP A 1 183 ? 9.694 -2.760 11.920 1.00 97.94 183 ASP A N 1
ATOM 1431 C CA . ASP A 1 183 ? 9.075 -4.096 11.898 1.00 97.94 183 ASP A CA 1
ATOM 1432 C C . ASP A 1 183 ? 8.864 -4.627 13.329 1.00 97.94 183 ASP A C 1
ATOM 1434 O O . ASP A 1 183 ? 7.750 -4.994 13.710 1.00 97.94 183 ASP A O 1
ATOM 1438 N N . GLU A 1 184 ? 9.900 -4.563 14.171 1.00 97.69 184 GLU A N 1
ATOM 1439 C CA . GLU A 1 184 ? 9.818 -4.963 15.582 1.00 97.69 184 GLU A CA 1
ATOM 1440 C C . GLU A 1 184 ? 8.745 -4.169 16.345 1.00 97.69 184 GLU A C 1
ATOM 1442 O O . GLU A 1 184 ? 7.946 -4.749 17.086 1.00 97.69 184 GLU A O 1
ATOM 1447 N N . MET A 1 185 ? 8.668 -2.851 16.128 1.00 97.06 185 MET A N 1
ATOM 1448 C CA . MET A 1 185 ? 7.611 -2.015 16.702 1.00 97.06 185 MET A CA 1
ATOM 1449 C C . MET A 1 185 ? 6.225 -2.441 16.212 1.00 97.06 185 MET A C 1
ATOM 1451 O O . MET A 1 185 ? 5.320 -2.612 17.027 1.00 97.06 185 MET A O 1
ATOM 1455 N N . ALA A 1 186 ? 6.043 -2.648 14.908 1.00 97.50 186 ALA A N 1
ATOM 1456 C CA . ALA A 1 186 ? 4.762 -3.055 14.344 1.00 97.50 186 ALA A CA 1
ATOM 1457 C C . ALA A 1 186 ? 4.272 -4.379 14.940 1.00 97.50 186 ALA A C 1
ATOM 1459 O O . ALA A 1 186 ? 3.126 -4.477 15.377 1.00 97.50 186 ALA A O 1
ATOM 1460 N N . ARG A 1 187 ? 5.154 -5.381 15.023 1.00 97.94 187 ARG A N 1
ATOM 1461 C CA . ARG A 1 187 ? 4.844 -6.697 15.604 1.00 97.94 187 ARG A CA 1
ATOM 1462 C C . ARG A 1 187 ? 4.574 -6.654 17.101 1.00 97.94 187 ARG A C 1
ATOM 1464 O O . ARG A 1 187 ? 3.926 -7.562 17.608 1.00 97.94 187 ARG A O 1
ATOM 1471 N N . ARG A 1 188 ? 5.050 -5.625 17.800 1.00 97.12 188 ARG A N 1
ATOM 1472 C CA . ARG A 1 188 ? 4.763 -5.409 19.218 1.00 97.12 188 ARG A CA 1
ATOM 1473 C C . ARG A 1 188 ? 3.426 -4.702 19.436 1.00 97.12 188 ARG A C 1
ATOM 1475 O O . ARG A 1 188 ? 2.604 -5.201 20.190 1.00 97.12 188 ARG A O 1
ATOM 1482 N N . PHE A 1 189 ? 3.211 -3.557 18.790 1.00 97.00 189 PHE A N 1
ATOM 1483 C CA . PHE A 1 189 ? 2.083 -2.671 19.103 1.00 97.00 189 PHE A CA 1
ATOM 1484 C C . PHE A 1 189 ? 0.786 -3.049 18.381 1.00 97.00 189 PHE A C 1
ATOM 1486 O O . PHE A 1 189 ? -0.289 -2.946 18.961 1.00 97.00 189 PHE A O 1
ATOM 1493 N N . LEU A 1 190 ? 0.849 -3.523 17.133 1.00 97.19 190 LEU A N 1
ATOM 1494 C CA . LEU A 1 190 ? -0.369 -3.840 16.377 1.00 97.19 190 LEU A CA 1
ATOM 1495 C C . LEU A 1 190 ? -1.194 -4.984 16.999 1.00 97.19 190 LEU A C 1
ATOM 1497 O O . LEU A 1 190 ? -2.421 -4.851 17.046 1.00 97.19 190 LEU A O 1
ATOM 1501 N N . PRO A 1 191 ? -0.594 -6.056 17.556 1.00 96.94 191 PRO A N 1
ATOM 1502 C CA . PRO A 1 191 ? -1.363 -7.080 18.263 1.00 96.94 191 PRO A CA 1
ATOM 1503 C C . PRO A 1 191 ? -2.106 -6.565 19.500 1.00 96.94 191 PRO A C 1
ATOM 1505 O O . PRO A 1 191 ? -3.238 -6.989 19.735 1.00 96.94 191 PRO A O 1
ATOM 1508 N N . GLU A 1 192 ? -1.525 -5.618 20.248 1.00 96.12 192 GLU A N 1
ATOM 1509 C CA . GLU A 1 192 ? -2.190 -4.958 21.389 1.00 96.12 192 GLU A CA 1
ATOM 1510 C C . GLU A 1 192 ? -3.443 -4.183 20.943 1.00 96.12 192 GLU A C 1
ATOM 1512 O O . GLU A 1 192 ? -4.399 -4.031 21.700 1.00 96.12 192 GLU A O 1
ATOM 1517 N N . MET A 1 193 ? -3.479 -3.775 19.673 1.00 95.38 193 MET A N 1
ATOM 1518 C CA . MET A 1 193 ? -4.594 -3.088 19.025 1.00 95.38 193 MET A CA 1
ATOM 1519 C C . MET A 1 193 ? -5.536 -4.043 18.267 1.00 95.38 193 MET A C 1
ATOM 1521 O O . MET A 1 193 ? -6.331 -3.603 17.435 1.00 95.38 193 MET A O 1
ATOM 1525 N N . PHE A 1 194 ? -5.466 -5.353 18.533 1.00 96.25 194 PHE A N 1
ATOM 1526 C CA . PHE A 1 194 ? -6.254 -6.394 17.857 1.00 96.25 194 PHE A CA 1
ATOM 1527 C C . PHE A 1 194 ? -6.001 -6.477 16.345 1.00 96.25 194 PHE A C 1
ATOM 1529 O O . PHE A 1 194 ? -6.910 -6.760 15.559 1.00 96.25 194 PHE A O 1
ATOM 1536 N N . VAL A 1 195 ? -4.760 -6.239 15.923 1.00 97.75 195 VAL A N 1
ATOM 1537 C CA . VAL A 1 195 ? -4.318 -6.407 14.538 1.00 97.75 195 VAL A CA 1
ATOM 1538 C C . VAL A 1 195 ? -3.240 -7.478 14.476 1.00 97.75 195 VAL A C 1
ATOM 1540 O O . VAL A 1 195 ? -2.167 -7.365 15.059 1.00 97.75 195 VAL A O 1
ATOM 1543 N N . ASP A 1 196 ? -3.519 -8.516 13.706 1.00 97.56 196 ASP A N 1
ATOM 1544 C CA . ASP A 1 196 ? -2.588 -9.596 13.432 1.00 97.56 196 ASP A CA 1
ATOM 1545 C C . ASP A 1 196 ? -1.717 -9.248 12.219 1.00 97.56 196 ASP A C 1
ATOM 1547 O O . ASP A 1 196 ? -2.217 -9.140 11.092 1.00 97.56 196 ASP A O 1
ATOM 1551 N N . VAL A 1 197 ? -0.424 -9.024 12.467 1.00 98.06 197 VAL A N 1
ATOM 1552 C CA . VAL A 1 197 ? 0.566 -8.617 11.461 1.00 98.06 197 VAL A CA 1
ATOM 1553 C C . VAL A 1 197 ? 0.926 -9.801 10.576 1.00 98.06 197 VAL A C 1
ATOM 1555 O O . VAL A 1 197 ? 1.526 -10.778 11.024 1.00 98.06 197 VAL A O 1
ATOM 1558 N N . ARG A 1 198 ? 0.606 -9.693 9.287 1.00 97.69 198 ARG A N 1
ATOM 1559 C CA . ARG A 1 198 ? 0.832 -10.758 8.304 1.00 97.69 198 ARG A CA 1
ATOM 1560 C C . ARG A 1 198 ? 2.081 -10.529 7.480 1.00 97.69 198 ARG A C 1
ATOM 1562 O O . ARG A 1 198 ? 2.814 -11.480 7.230 1.00 97.69 198 ARG A O 1
ATOM 1569 N N . GLU A 1 199 ? 2.341 -9.286 7.093 1.00 97.94 199 GLU A N 1
ATOM 1570 C CA . GLU A 1 199 ? 3.468 -8.976 6.225 1.00 97.94 199 GLU A CA 1
ATOM 1571 C C . GLU A 1 199 ? 4.004 -7.563 6.447 1.00 97.94 199 GLU A C 1
ATOM 1573 O O . GLU A 1 199 ? 3.259 -6.658 6.820 1.00 97.94 199 GLU A O 1
ATOM 1578 N N . VAL A 1 200 ? 5.303 -7.381 6.208 1.00 97.62 200 VAL A N 1
ATOM 1579 C CA . VAL A 1 200 ? 5.981 -6.085 6.255 1.00 97.62 200 VAL A CA 1
ATOM 1580 C C . VAL A 1 200 ? 6.749 -5.881 4.956 1.00 97.62 200 VAL A C 1
ATOM 1582 O O . VAL A 1 200 ? 7.507 -6.748 4.522 1.00 97.62 200 VAL A O 1
ATOM 1585 N N . PHE A 1 201 ? 6.546 -4.720 4.347 1.00 96.19 201 PHE A N 1
ATOM 1586 C CA . PHE A 1 201 ? 7.127 -4.317 3.077 1.00 96.19 201 PHE A CA 1
ATOM 1587 C C . PHE A 1 201 ? 8.122 -3.181 3.325 1.00 96.19 201 PHE A C 1
ATOM 1589 O O . PHE A 1 201 ? 7.702 -2.048 3.588 1.00 96.19 201 PHE A O 1
ATOM 1596 N N . PRO A 1 202 ? 9.434 -3.457 3.275 1.00 94.75 202 PRO A N 1
ATOM 1597 C CA . PRO A 1 202 ? 10.440 -2.424 3.442 1.00 94.75 202 PRO A CA 1
ATOM 1598 C C . PRO A 1 202 ? 10.542 -1.555 2.185 1.00 94.75 202 PRO A C 1
ATOM 1600 O O . PRO A 1 202 ? 10.720 -2.055 1.075 1.00 94.75 202 PRO A O 1
ATOM 1603 N N . PHE A 1 203 ? 10.495 -0.242 2.379 1.00 91.00 203 PHE A N 1
ATOM 1604 C CA . PHE A 1 203 ? 10.809 0.766 1.371 1.00 91.00 203 PHE A CA 1
ATOM 1605 C C . PHE A 1 203 ? 11.921 1.682 1.892 1.00 91.00 203 PHE A C 1
ATOM 1607 O O . PHE A 1 203 ? 12.402 1.538 3.017 1.00 91.00 203 PHE A O 1
ATOM 1614 N N . LYS A 1 204 ? 12.378 2.613 1.052 1.00 88.50 204 LYS A N 1
ATOM 1615 C CA . LYS A 1 204 ? 13.471 3.525 1.406 1.00 88.50 204 LYS A CA 1
ATOM 1616 C C . LYS A 1 204 ? 13.070 4.498 2.520 1.00 88.50 204 LYS A C 1
ATOM 1618 O O . LYS A 1 204 ? 13.901 4.838 3.353 1.00 88.50 204 LYS A O 1
ATOM 1623 N N . GLU A 1 205 ? 11.817 4.945 2.533 1.00 90.00 205 GLU A N 1
ATOM 1624 C CA . GLU A 1 205 ? 11.313 5.974 3.454 1.00 90.00 205 GLU A CA 1
ATOM 1625 C C . GLU A 1 205 ? 10.689 5.398 4.733 1.00 90.00 205 GLU A C 1
ATOM 1627 O O . GLU A 1 205 ? 10.241 6.160 5.590 1.00 90.00 205 GLU A O 1
ATOM 1632 N N . GLY A 1 206 ? 10.629 4.072 4.867 1.00 94.12 206 GLY A N 1
ATOM 1633 C CA . GLY A 1 206 ? 9.996 3.385 5.987 1.00 94.12 206 GLY A CA 1
ATOM 1634 C C . GLY A 1 206 ? 9.432 2.027 5.583 1.00 94.12 206 GLY A C 1
ATOM 1635 O O . GLY A 1 206 ? 9.813 1.454 4.561 1.00 94.12 206 GLY A O 1
ATOM 1636 N N . VAL A 1 207 ? 8.487 1.518 6.370 1.00 96.69 207 VAL A N 1
ATOM 1637 C CA . VAL A 1 207 ? 7.853 0.217 6.125 1.00 96.69 207 VAL A CA 1
ATOM 1638 C C . VAL A 1 207 ? 6.346 0.364 5.981 1.00 96.69 207 VAL A C 1
ATOM 1640 O O . VAL A 1 207 ? 5.712 1.128 6.706 1.00 96.69 207 VAL A O 1
ATOM 1643 N N . TYR A 1 208 ? 5.760 -0.403 5.069 1.00 97.12 208 TYR A N 1
ATOM 1644 C CA . TYR A 1 208 ? 4.326 -0.664 5.089 1.00 97.12 208 TYR A CA 1
ATOM 1645 C C . TYR A 1 208 ? 4.070 -1.981 5.801 1.00 97.12 208 TYR A C 1
ATOM 1647 O O . TYR A 1 208 ? 4.758 -2.970 5.559 1.00 97.12 208 TYR A O 1
ATOM 1655 N N . VAL A 1 209 ? 3.065 -2.007 6.663 1.00 98.06 209 VAL A N 1
ATOM 1656 C CA . VAL A 1 209 ? 2.678 -3.194 7.416 1.00 98.06 209 VAL A CA 1
ATOM 1657 C C . VAL A 1 209 ? 1.277 -3.591 7.002 1.00 98.06 209 VAL A C 1
ATOM 1659 O O . VAL A 1 209 ? 0.345 -2.793 7.106 1.00 98.06 209 VAL A O 1
ATOM 1662 N N . TYR A 1 210 ? 1.133 -4.832 6.550 1.00 98.50 210 TYR A N 1
ATOM 1663 C CA . TYR A 1 210 ? -0.151 -5.452 6.280 1.00 98.50 210 TYR A CA 1
ATOM 1664 C C . TYR A 1 210 ? -0.570 -6.349 7.445 1.00 98.50 210 TYR A C 1
ATOM 1666 O O . TYR A 1 210 ? 0.195 -7.194 7.925 1.00 98.50 210 TYR A O 1
ATOM 1674 N N . GLY A 1 211 ? -1.822 -6.205 7.867 1.00 97.81 211 GLY A N 1
ATOM 1675 C CA . GLY A 1 211 ? -2.419 -7.038 8.900 1.00 97.81 211 GLY A CA 1
ATOM 1676 C C . GLY A 1 211 ? -3.921 -7.212 8.732 1.00 97.81 211 GLY A C 1
ATOM 1677 O O . GLY A 1 211 ? -4.552 -6.622 7.852 1.00 97.81 211 GLY A O 1
ATOM 1678 N N . LYS A 1 212 ? -4.509 -8.040 9.594 1.00 97.69 212 LYS A N 1
ATOM 1679 C CA . LYS A 1 212 ? -5.963 -8.222 9.677 1.00 97.69 212 LYS A CA 1
ATOM 1680 C C . LYS A 1 212 ? -6.455 -7.956 11.086 1.00 97.69 212 LYS A C 1
ATOM 1682 O O . LYS A 1 212 ? -5.850 -8.407 12.056 1.00 97.69 212 LYS A O 1
ATOM 1687 N N . ARG A 1 213 ? -7.585 -7.265 11.192 1.00 96.06 213 ARG A N 1
ATOM 1688 C CA . ARG A 1 213 ? -8.261 -7.053 12.471 1.00 96.06 213 ARG A CA 1
ATOM 1689 C C . ARG A 1 213 ? -8.764 -8.391 13.020 1.00 96.06 213 ARG A C 1
ATOM 1691 O O . ARG A 1 213 ? -9.446 -9.123 12.310 1.00 96.06 213 ARG A O 1
ATOM 1698 N N . THR A 1 214 ? -8.449 -8.734 14.260 1.00 90.31 214 THR A N 1
ATOM 1699 C CA . THR A 1 214 ? -8.782 -10.054 14.820 1.00 90.31 214 THR A CA 1
ATOM 1700 C C . THR A 1 214 ? -10.213 -10.141 15.354 1.00 90.31 214 THR A C 1
ATOM 1702 O O . THR A 1 214 ? -10.802 -11.216 15.258 1.00 90.31 214 THR A O 1
ATOM 1705 N N . ASN A 1 215 ? -10.795 -9.018 15.805 1.00 70.25 215 ASN A N 1
ATOM 1706 C CA . ASN A 1 215 ? -12.153 -8.916 16.367 1.00 70.25 215 ASN A CA 1
ATOM 1707 C C . ASN A 1 215 ? -12.947 -7.738 15.815 1.00 70.25 215 ASN A C 1
ATOM 1709 O O . ASN A 1 215 ? -12.431 -6.599 15.866 1.00 70.25 215 ASN A O 1
#

pLDDT: mean 86.12, std 13.88, range [34.31, 98.5]

Nearest PDB structures (foldseek):
  6zdt-assembly1_A  TM=6.868E-01  e=2.091E-05  Saccharomyces cerevisiae
  7pal-assembly1_C  TM=8.476E-01  e=6.652E-02  Mycoplasmoides pneumoniae M129
  8owy-assembly1_A  TM=5.988E-01  e=2.739E-03  Homo sapiens
  1ne2-assembly1_B  TM=5.094E-01  e=6.362E-03  Thermoplasma acidophilum
  1yiz-assembly1_B  TM=6.500E-01  e=2.087E-01  Aedes aegypti

Mean predicted aligned error: 6.6 Å

Radius of gyration: 18.79 Å; Cα contacts (8 Å, |Δi|>4): 399; chains: 1; bounding box: 43×37×53 Å